Protein AF-A0A2M7QTA5-F1 (afdb_monomer)

Nearest PDB structures (foldseek):
  6oyh-assembly3_B  TM=9.504E-01  e=2.226E-12  Aquifex aeolicus VF5
  8tlu-assembly1_E  TM=9.377E-01  e=1.420E-10  Escherichia coli K-12
  8tlu-assembly1_A  TM=9.389E-01  e=3.484E-10  Escherichia coli K-12
  8g02-assembly1_E  TM=9.217E-01  e=7.416E-10  Escherichia coli K-12
  5jnq-assembly1_A-2  TM=9.010E-01  e=4.848E-10  Enterocloster bolteae 90A9

Radius of gyration: 17.14 Å; Cα contacts (8 Å, |Δi|>4): 281; chains: 1; bounding box: 51×35×46 Å

Secondary structure (DSSP, 8-state):
-HHHHHHHHHHHHHHHHTT---EEEETTTEEEE-GGGHHHHHHHHHHHHHHHHHHHTTSTTHHHHHHHHHHHHHHHHHHHTT-HHHHHHHHHHHHHHHHHHHHHSSSPSS--HHHHHHHHHHHHHHHHHHTT-HHHHHHHTHHHHHHHHHHHHHHHHHHHT-S-SSSSSSHHHHHHHTT--HHHHHHHHHHHHHHHHHHHHHHH--

pLDDT: mean 95.16, std 3.73, range [71.88, 98.56]

Sequence (206 aa):
FIFQLILAFIISIMLYQNLGISFINIPFIGTFNLGMFYIPFATFTIVAFTNAVNITDGLDGLAGGVLMISLFGLWILSSTILDVPLSMFIALWIGALLSFLYFNVFPARIFMGDVGSMAFGATLAVIGLLLGKVFSLVIIGFIFILEVTSSLIQLLSKRFLKTKVLPAAPLHLSLQKMGWDEPKIVQRAWLVQILLTLFGVWLTSL

Foldseek 3Di:
DVVLLVVQLVLLCCCCPVVVQQWAADFPPGIDGNRVPSSVVSSCLLSLLLVLLVLQQPFQQQSLLLLLLLLVLLLVLCVVVVVVVLNVVSVVVNVVSVVLSVQRHPVHPDGCPSVNRNVSSNVLSSSCSVSSLVVLSCLLCVSSVQQVVQVVVQVVCCVPVVDGPAPDGDPLVSVVVVVDDRNRSRVVSSVSSNVSSVVSSVSSVD

Structure (mmCIF, N/CA/C/O backbone):
data_AF-A0A2M7QTA5-F1
#
_entry.id   AF-A0A2M7QTA5-F1
#
loop_
_atom_site.group_PDB
_atom_site.id
_atom_site.type_symbol
_atom_site.label_atom_id
_atom_site.label_alt_id
_atom_site.label_comp_id
_atom_site.label_asym_id
_atom_site.label_entity_id
_atom_site.label_seq_id
_atom_site.pdbx_PDB_ins_code
_atom_site.Cartn_x
_atom_site.Cartn_y
_atom_site.Cartn_z
_atom_site.occupancy
_atom_site.B_iso_or_equiv
_atom_site.auth_seq_id
_atom_site.auth_comp_id
_atom_site.auth_asym_id
_atom_site.auth_atom_id
_atom_site.pdbx_PDB_model_num
ATOM 1 N N . PHE A 1 1 ? -9.664 12.327 -6.353 1.00 87.19 1 PHE A N 1
ATOM 2 C CA . PHE A 1 1 ? -9.777 11.255 -7.365 1.00 87.19 1 PHE A CA 1
ATOM 3 C C . PHE A 1 1 ? -9.233 11.658 -8.740 1.00 87.19 1 PHE A C 1
ATOM 5 O O . PHE A 1 1 ? -8.256 11.060 -9.157 1.00 87.19 1 PHE A O 1
ATOM 12 N N . ILE A 1 2 ? -9.769 12.681 -9.428 1.00 94.00 2 ILE A N 1
ATOM 13 C CA . ILE A 1 2 ? -9.301 13.068 -10.786 1.00 94.00 2 ILE A CA 1
ATOM 14 C C . ILE A 1 2 ? -7.783 13.322 -10.836 1.00 94.00 2 ILE A C 1
ATOM 16 O O . ILE A 1 2 ? -7.103 12.774 -11.695 1.00 94.00 2 ILE A O 1
ATOM 20 N N . PHE A 1 3 ? -7.233 14.062 -9.868 1.00 93.50 3 PHE A N 1
ATOM 21 C CA . PHE A 1 3 ? -5.784 14.285 -9.772 1.00 93.50 3 PHE A CA 1
ATOM 22 C C . PHE A 1 3 ? -4.968 12.995 -9.604 1.00 93.50 3 PHE A C 1
ATOM 24 O O . PHE A 1 3 ? -3.938 12.852 -10.252 1.00 93.50 3 PHE A O 1
ATOM 31 N N . GLN A 1 4 ? -5.435 12.038 -8.792 1.00 94.50 4 GLN A N 1
ATOM 32 C CA . GLN A 1 4 ? -4.768 10.735 -8.643 1.00 94.50 4 GLN A CA 1
ATOM 33 C C . GLN A 1 4 ? -4.739 9.990 -9.979 1.00 94.50 4 GLN A C 1
ATOM 35 O O . GLN A 1 4 ? -3.708 9.440 -10.343 1.00 94.50 4 GLN A O 1
ATOM 40 N N . LEU A 1 5 ? -5.851 10.008 -10.721 1.00 96.94 5 LEU A N 1
ATOM 41 C CA . LEU A 1 5 ? -5.956 9.348 -12.020 1.00 96.94 5 LEU A CA 1
ATOM 42 C C . LEU A 1 5 ? -5.023 9.988 -13.052 1.00 96.94 5 LEU A C 1
ATOM 44 O O . LEU A 1 5 ? -4.326 9.267 -13.756 1.00 96.94 5 LEU A O 1
ATOM 48 N N . ILE A 1 6 ? -4.958 11.322 -13.103 1.00 97.50 6 ILE A N 1
ATOM 49 C CA . ILE A 1 6 ? -4.045 12.049 -13.997 1.00 97.50 6 ILE A CA 1
ATOM 50 C C . ILE A 1 6 ? -2.586 11.717 -13.665 1.00 97.50 6 ILE A C 1
ATOM 52 O O . ILE A 1 6 ? -1.829 11.345 -14.558 1.00 97.50 6 ILE A O 1
ATOM 56 N N . LEU A 1 7 ? -2.190 11.805 -12.392 1.00 97.19 7 LEU A N 1
ATOM 57 C CA . LEU A 1 7 ? -0.817 11.511 -11.974 1.00 97.19 7 LEU A CA 1
ATOM 58 C C . LEU A 1 7 ? -0.446 10.046 -12.231 1.00 97.19 7 LEU A C 1
ATOM 60 O O . LEU A 1 7 ? 0.609 9.777 -12.799 1.00 97.19 7 LEU A O 1
ATOM 64 N N . ALA A 1 8 ? -1.323 9.103 -11.883 1.00 97.94 8 ALA A N 1
ATOM 65 C CA . ALA A 1 8 ? -1.113 7.682 -12.145 1.00 97.94 8 ALA A CA 1
ATOM 66 C C . ALA A 1 8 ? -0.997 7.385 -13.646 1.00 97.94 8 ALA A C 1
ATOM 68 O O . ALA A 1 8 ? -0.169 6.567 -14.044 1.00 97.94 8 ALA A O 1
ATOM 69 N N . PHE A 1 9 ? -1.780 8.068 -14.483 1.00 98.12 9 PHE A N 1
ATOM 70 C CA . PHE A 1 9 ? -1.714 7.927 -15.933 1.00 98.12 9 PHE A CA 1
ATOM 71 C C . PHE A 1 9 ? -0.396 8.462 -16.503 1.00 98.12 9 PHE A C 1
ATOM 73 O O . PHE A 1 9 ? 0.247 7.772 -17.290 1.00 98.12 9 PHE A O 1
ATOM 80 N N . ILE A 1 10 ? 0.060 9.636 -16.048 1.00 98.12 10 ILE A N 1
ATOM 81 C CA . ILE A 1 10 ? 1.368 10.198 -16.426 1.00 98.12 10 ILE A CA 1
ATOM 82 C C . ILE A 1 10 ? 2.495 9.236 -16.032 1.00 98.12 10 ILE A C 1
ATOM 84 O O . ILE A 1 10 ? 3.322 8.890 -16.873 1.00 98.12 10 ILE A O 1
ATOM 88 N N . ILE A 1 11 ? 2.496 8.748 -14.787 1.00 97.69 11 ILE A N 1
ATOM 89 C CA . ILE A 1 11 ? 3.494 7.779 -14.311 1.00 97.69 11 ILE A CA 1
ATOM 90 C C . ILE A 1 11 ? 3.454 6.509 -15.169 1.00 97.69 11 ILE A C 1
ATOM 92 O O . ILE A 1 11 ? 4.497 6.011 -15.579 1.00 97.69 11 ILE A O 1
ATOM 96 N N . SER A 1 12 ? 2.265 6.009 -15.507 1.00 97.62 12 SER A N 1
ATOM 97 C CA . SER A 1 12 ? 2.107 4.804 -16.331 1.00 97.62 12 SER A CA 1
ATOM 98 C C . SER A 1 12 ? 2.632 4.983 -17.756 1.00 97.62 12 SER A C 1
ATOM 100 O O . SER A 1 12 ? 3.240 4.063 -18.301 1.00 97.62 12 SER A O 1
ATOM 102 N N . ILE A 1 13 ? 2.454 6.169 -18.349 1.00 97.75 13 ILE A N 1
ATOM 103 C CA . ILE A 1 13 ? 3.068 6.521 -19.636 1.00 97.75 13 ILE A CA 1
ATOM 104 C C . ILE A 1 13 ? 4.592 6.525 -19.510 1.00 97.75 13 ILE A C 1
ATOM 106 O O . ILE A 1 13 ? 5.256 5.952 -20.368 1.00 97.75 13 ILE A O 1
ATOM 110 N N . MET A 1 14 ? 5.151 7.108 -18.445 1.00 97.31 14 MET A N 1
ATOM 111 C CA . MET A 1 14 ? 6.602 7.123 -18.223 1.00 97.31 14 MET A CA 1
ATOM 112 C C . MET A 1 14 ? 7.171 5.707 -18.051 1.00 97.31 14 MET A C 1
ATOM 114 O O . MET A 1 14 ? 8.205 5.395 -18.638 1.00 97.31 14 MET A O 1
ATOM 118 N N . LEU A 1 15 ? 6.486 4.829 -17.308 1.00 96.38 15 LEU A N 1
ATOM 119 C CA . LEU A 1 15 ? 6.880 3.420 -17.170 1.00 96.38 15 LEU A CA 1
ATOM 120 C C . LEU A 1 15 ? 6.886 2.695 -18.527 1.00 96.38 15 LEU A C 1
ATOM 122 O O . LEU A 1 15 ? 7.794 1.917 -18.809 1.00 96.38 15 LEU A O 1
ATOM 126 N N . TYR A 1 16 ? 5.899 2.969 -19.382 1.00 96.69 16 TYR A N 1
ATOM 127 C CA . TYR A 1 16 ? 5.793 2.340 -20.698 1.00 96.69 16 TYR A CA 1
ATOM 128 C C . TYR A 1 16 ? 6.798 2.904 -21.714 1.00 96.69 16 TYR A C 1
ATOM 130 O O . TYR A 1 16 ? 7.513 2.145 -22.361 1.00 96.69 16 TYR A O 1
ATOM 138 N N . GLN A 1 17 ? 6.868 4.229 -21.867 1.00 95.88 17 GLN A N 1
ATOM 139 C CA . GLN A 1 17 ? 7.659 4.883 -22.915 1.00 95.88 17 GLN A CA 1
ATOM 140 C C . GLN A 1 17 ? 9.140 5.002 -22.555 1.00 95.88 17 GLN A C 1
ATOM 142 O O . GLN A 1 17 ? 9.989 4.737 -23.401 1.00 95.88 17 GLN A O 1
ATOM 147 N N . 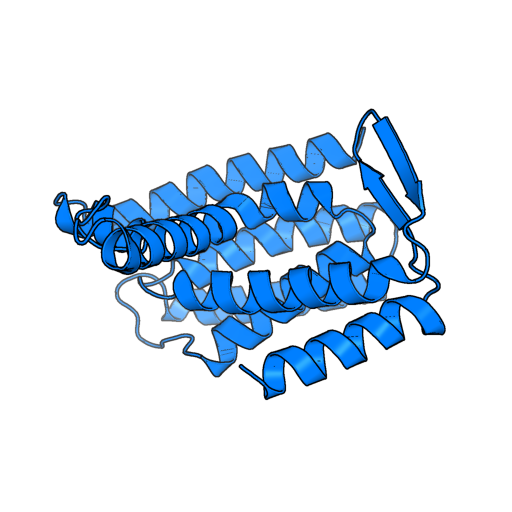ASN A 1 18 ? 9.462 5.391 -21.318 1.00 94.69 18 ASN A N 1
ATOM 148 C CA . ASN A 1 18 ? 10.844 5.679 -20.932 1.00 94.69 18 ASN A CA 1
ATOM 149 C C . ASN A 1 18 ? 11.577 4.418 -20.467 1.00 94.69 18 ASN A C 1
ATOM 151 O O . ASN A 1 18 ? 12.777 4.299 -20.693 1.00 94.69 18 ASN A O 1
ATOM 155 N N . LEU A 1 19 ? 10.867 3.495 -19.808 1.00 92.00 19 LEU A N 1
ATOM 156 C CA . LEU A 1 19 ? 11.447 2.259 -19.269 1.00 92.00 19 LEU A CA 1
ATOM 157 C C . LEU A 1 19 ? 11.094 1.011 -20.093 1.00 92.00 19 LEU A C 1
ATOM 159 O O . LEU A 1 19 ? 11.596 -0.071 -19.801 1.00 92.00 19 LEU A O 1
ATOM 163 N N . GLY A 1 20 ? 10.240 1.135 -21.115 1.00 92.50 20 GLY A N 1
ATOM 164 C CA . GLY A 1 20 ? 9.871 0.024 -21.999 1.00 92.50 20 GLY A CA 1
ATOM 165 C C . GLY A 1 20 ? 9.034 -1.072 -21.330 1.00 92.50 20 GLY A C 1
ATOM 166 O O . GLY A 1 20 ? 8.876 -2.157 -21.899 1.00 92.50 20 GLY A O 1
ATOM 167 N N . ILE A 1 21 ? 8.500 -0.827 -20.128 1.00 93.38 21 ILE A N 1
ATOM 168 C CA . ILE A 1 21 ? 7.763 -1.846 -19.380 1.00 93.38 21 ILE A CA 1
ATOM 169 C C . ILE A 1 21 ? 6.394 -2.030 -20.027 1.00 93.38 21 ILE A C 1
ATOM 171 O O . ILE A 1 21 ? 5.549 -1.138 -20.027 1.00 93.38 21 ILE A O 1
ATOM 175 N N . SER A 1 22 ? 6.191 -3.209 -20.604 1.00 94.69 22 SER A N 1
ATOM 176 C CA . SER A 1 22 ? 5.002 -3.546 -21.394 1.00 94.69 22 SER A CA 1
ATOM 177 C C . SER A 1 22 ? 4.463 -4.942 -21.092 1.00 94.69 22 SER A C 1
ATOM 179 O O . SER A 1 22 ? 3.526 -5.398 -21.739 1.00 94.69 22 SER A O 1
ATOM 181 N N . PHE A 1 23 ? 5.023 -5.630 -20.099 1.00 92.44 23 PHE A N 1
ATOM 182 C CA . PHE A 1 23 ? 4.681 -7.006 -19.762 1.00 92.44 23 PHE A CA 1
ATOM 183 C C . PHE A 1 23 ? 4.394 -7.169 -18.271 1.00 92.44 23 PHE A C 1
ATOM 185 O O . PHE A 1 23 ? 4.785 -6.348 -17.444 1.00 92.44 23 PHE A O 1
ATOM 192 N N . ILE A 1 24 ? 3.726 -8.267 -17.933 1.00 92.75 24 ILE A N 1
ATOM 193 C CA . ILE A 1 24 ? 3.560 -8.750 -16.563 1.00 92.75 24 ILE A CA 1
ATOM 194 C C . ILE A 1 24 ? 4.156 -10.150 -16.455 1.00 92.75 24 ILE A C 1
ATOM 196 O O . ILE A 1 24 ? 4.036 -10.956 -17.377 1.00 92.75 24 ILE A O 1
ATOM 200 N N . ASN A 1 25 ? 4.805 -10.443 -15.335 1.00 89.31 25 ASN A N 1
ATOM 201 C CA . ASN A 1 25 ? 5.314 -11.777 -15.044 1.00 89.31 25 ASN A CA 1
ATOM 202 C C . ASN A 1 25 ? 4.398 -12.463 -14.025 1.00 89.31 25 ASN A C 1
ATOM 204 O O . ASN A 1 25 ? 4.154 -11.914 -12.946 1.00 89.31 25 ASN A O 1
ATOM 208 N N . ILE A 1 26 ? 3.897 -13.647 -14.377 1.00 88.94 26 ILE A N 1
ATOM 209 C CA . ILE A 1 26 ? 3.122 -14.499 -13.480 1.00 88.94 26 ILE A CA 1
ATOM 210 C C . ILE A 1 26 ? 3.987 -15.715 -13.118 1.00 88.94 26 ILE A C 1
ATOM 212 O O . ILE A 1 26 ? 4.335 -16.489 -14.019 1.00 88.94 26 ILE A O 1
ATOM 216 N N . PRO A 1 27 ? 4.317 -15.915 -11.825 1.00 86.69 27 PRO A N 1
ATOM 217 C CA . PRO A 1 27 ? 5.088 -17.074 -11.379 1.00 86.69 27 PRO A CA 1
ATOM 218 C C . PRO A 1 27 ? 4.497 -18.387 -11.906 1.00 86.69 27 PRO A C 1
ATOM 220 O O . PRO A 1 27 ? 3.278 -18.553 -11.930 1.00 86.69 27 PRO A O 1
ATOM 223 N N . PHE A 1 28 ? 5.363 -19.305 -12.342 1.00 87.19 28 PHE A N 1
ATOM 224 C CA . PHE A 1 28 ? 5.036 -20.620 -12.929 1.00 87.19 28 PHE A CA 1
ATOM 225 C C . PHE A 1 28 ? 4.306 -20.632 -14.281 1.00 87.19 28 PHE A C 1
ATOM 227 O O . PHE A 1 28 ? 4.268 -21.681 -14.920 1.00 87.19 28 PHE A O 1
ATOM 234 N N . ILE A 1 29 ? 3.744 -19.510 -14.736 1.00 89.00 29 ILE A N 1
ATOM 235 C CA . ILE A 1 29 ? 3.029 -19.429 -16.020 1.00 89.00 29 ILE A CA 1
ATOM 236 C C . ILE A 1 29 ? 3.909 -18.774 -17.088 1.00 89.00 29 ILE A C 1
ATOM 238 O O . ILE A 1 29 ? 3.971 -19.256 -18.216 1.00 89.00 29 ILE A O 1
ATOM 242 N N . GLY A 1 30 ? 4.606 -17.693 -16.728 1.00 87.25 30 GLY A N 1
ATOM 243 C CA . GLY A 1 30 ? 5.507 -16.967 -17.617 1.00 87.25 30 GLY A CA 1
ATOM 244 C C . GLY A 1 30 ? 5.146 -15.494 -17.788 1.00 87.25 30 GLY A C 1
ATOM 245 O O . GLY A 1 30 ? 4.383 -14.905 -17.016 1.00 87.25 30 GLY A O 1
ATOM 246 N N . THR A 1 31 ? 5.743 -14.880 -18.807 1.00 91.50 31 THR A N 1
ATOM 247 C CA . THR A 1 31 ? 5.602 -13.456 -19.108 1.00 91.50 31 THR A CA 1
ATOM 248 C C . THR A 1 31 ? 4.514 -13.213 -20.150 1.00 91.50 31 THR A C 1
ATOM 250 O O . THR A 1 31 ? 4.490 -13.820 -21.218 1.00 91.50 31 THR A O 1
ATOM 253 N N . PHE A 1 32 ? 3.617 -12.277 -19.852 1.00 93.25 32 PHE A N 1
ATOM 254 C CA . PHE A 1 32 ? 2.552 -11.847 -20.752 1.00 93.25 32 PHE A CA 1
ATOM 255 C C . PHE A 1 32 ? 2.814 -10.420 -21.199 1.00 93.25 32 PHE A C 1
ATOM 257 O O . PHE A 1 32 ? 2.863 -9.506 -20.375 1.00 93.25 32 PHE A O 1
ATOM 264 N N . ASN A 1 33 ? 2.964 -10.219 -22.504 1.00 94.38 33 ASN A N 1
ATOM 265 C CA . ASN A 1 33 ? 3.100 -8.888 -23.075 1.00 94.38 33 ASN A CA 1
ATOM 266 C C . ASN A 1 33 ? 1.713 -8.239 -23.204 1.00 94.38 33 ASN A C 1
ATOM 268 O O . ASN A 1 33 ? 0.854 -8.733 -23.931 1.00 94.38 33 ASN A O 1
ATOM 272 N N . LEU A 1 34 ? 1.501 -7.142 -22.482 1.00 94.31 34 LEU A N 1
ATOM 273 C CA . LEU A 1 34 ? 0.285 -6.333 -22.533 1.00 94.31 34 LEU A CA 1
ATOM 274 C C . LEU A 1 34 ? 0.371 -5.227 -23.596 1.00 94.31 34 LEU A C 1
ATOM 276 O O . LEU A 1 34 ? -0.654 -4.653 -23.970 1.00 94.31 34 LEU A O 1
ATOM 280 N N . GLY A 1 35 ? 1.572 -4.889 -24.070 1.00 94.94 35 GLY A N 1
ATOM 281 C CA . GLY A 1 35 ? 1.797 -3.761 -24.966 1.00 94.94 35 GLY A CA 1
ATOM 282 C C . GLY A 1 35 ? 1.201 -2.479 -24.384 1.00 94.94 35 GLY A C 1
ATOM 283 O O . GLY A 1 35 ? 1.385 -2.162 -23.209 1.00 94.94 35 GLY A O 1
ATOM 284 N N . MET A 1 36 ? 0.414 -1.764 -25.188 1.00 95.50 36 MET A N 1
ATOM 285 C CA . MET A 1 36 ? -0.232 -0.515 -24.772 1.00 95.50 36 MET A CA 1
ATOM 286 C C . MET A 1 36 ? -1.241 -0.695 -23.622 1.00 95.50 36 MET A C 1
ATOM 288 O O . MET A 1 36 ? -1.476 0.253 -22.871 1.00 95.50 36 MET A O 1
ATOM 292 N N . PHE A 1 37 ? -1.797 -1.900 -23.420 1.00 96.69 37 PHE A N 1
ATOM 293 C CA . PHE A 1 37 ? -2.690 -2.184 -22.287 1.00 96.69 37 PHE A CA 1
ATOM 294 C C . PHE A 1 37 ? -1.968 -2.170 -20.933 1.00 96.69 37 PHE A C 1
ATOM 296 O O . PHE A 1 37 ? -2.628 -2.113 -19.894 1.00 96.69 37 PHE A O 1
ATOM 303 N N . TYR A 1 38 ? -0.632 -2.137 -20.919 1.00 96.88 38 TYR A N 1
ATOM 304 C CA . TYR A 1 38 ? 0.130 -1.912 -19.695 1.00 96.88 38 TYR A CA 1
ATOM 305 C C . TYR A 1 38 ? -0.189 -0.549 -19.059 1.00 96.88 38 TYR A C 1
ATOM 307 O O . TYR A 1 38 ? -0.267 -0.450 -17.839 1.00 96.88 38 TYR A O 1
ATOM 315 N N . ILE A 1 39 ? -0.449 0.492 -19.860 1.00 97.75 39 ILE A N 1
ATOM 316 C CA . ILE A 1 39 ? -0.735 1.847 -19.358 1.00 97.75 39 ILE A CA 1
ATOM 317 C C . ILE A 1 39 ? -2.003 1.884 -18.482 1.00 97.75 39 ILE A C 1
ATOM 319 O O . ILE A 1 39 ? -1.905 2.308 -17.325 1.00 97.75 39 ILE A O 1
ATOM 323 N N . PRO A 1 40 ? -3.194 1.446 -18.952 1.00 97.81 40 PRO A N 1
ATOM 324 C CA . PRO A 1 40 ? -4.383 1.420 -18.102 1.00 97.81 40 PRO A CA 1
ATOM 325 C C . PRO A 1 40 ? -4.239 0.448 -16.923 1.00 97.81 40 PRO A C 1
ATOM 327 O O . PRO A 1 40 ? -4.742 0.741 -15.840 1.00 97.81 40 PRO A O 1
ATOM 330 N N . PHE A 1 41 ? -3.514 -0.663 -17.090 1.00 97.50 41 PHE A N 1
ATOM 331 C CA . PHE A 1 41 ? -3.229 -1.607 -16.008 1.00 97.50 41 PHE A CA 1
ATOM 332 C C . PHE A 1 41 ? -2.391 -0.986 -14.878 1.00 97.50 41 PHE A C 1
ATOM 334 O O . PHE A 1 41 ? -2.768 -1.060 -13.706 1.00 97.50 41 PHE A O 1
ATOM 341 N N . ALA A 1 42 ? -1.279 -0.335 -15.220 1.00 97.62 42 ALA A N 1
ATOM 342 C CA . ALA A 1 42 ? -0.426 0.366 -14.269 1.00 97.62 42 ALA A CA 1
ATOM 343 C C . ALA A 1 42 ? -1.186 1.524 -13.606 1.00 97.62 42 ALA A C 1
ATOM 345 O O . ALA A 1 42 ? -1.139 1.668 -12.386 1.00 97.62 42 ALA A O 1
ATOM 346 N N . THR A 1 43 ? -1.983 2.272 -14.380 1.00 98.38 43 THR A N 1
ATOM 347 C CA . THR A 1 43 ? -2.802 3.381 -13.861 1.00 98.38 43 THR A CA 1
ATOM 348 C C . THR A 1 43 ? -3.787 2.872 -12.814 1.00 98.38 43 THR A C 1
ATOM 350 O O . THR A 1 43 ? -3.878 3.428 -11.720 1.00 98.38 43 THR A O 1
ATOM 353 N N . PHE A 1 44 ? -4.495 1.783 -13.127 1.00 97.56 44 PHE A N 1
ATOM 354 C CA . PHE A 1 44 ? -5.406 1.129 -12.196 1.00 97.56 44 PHE A CA 1
ATOM 355 C C . PHE A 1 44 ? -4.673 0.648 -10.942 1.00 97.56 44 PHE A C 1
ATOM 357 O O . PHE A 1 44 ? -5.131 0.926 -9.840 1.00 97.56 44 PHE A O 1
ATOM 364 N N . THR A 1 45 ? -3.527 -0.017 -11.100 1.00 97.69 45 THR A N 1
ATOM 365 C CA . THR A 1 45 ? -2.735 -0.550 -9.982 1.00 97.69 45 THR A CA 1
ATOM 366 C C . THR A 1 45 ? -2.302 0.564 -9.030 1.00 97.69 45 THR A C 1
ATOM 368 O O . THR A 1 45 ? -2.519 0.454 -7.825 1.00 97.69 45 THR A O 1
ATOM 371 N N . ILE A 1 46 ? -1.766 1.669 -9.558 1.00 98.31 46 ILE A N 1
ATOM 372 C CA . ILE A 1 46 ? -1.342 2.825 -8.758 1.00 98.31 46 ILE A CA 1
ATOM 373 C C . ILE A 1 46 ? -2.538 3.414 -8.003 1.00 98.31 46 ILE A C 1
ATOM 375 O O . ILE A 1 46 ? -2.493 3.521 -6.781 1.00 98.31 46 ILE A O 1
ATOM 379 N N . VAL A 1 47 ? -3.638 3.728 -8.698 1.00 98.06 47 VAL A N 1
ATOM 380 C CA . VAL A 1 47 ? -4.836 4.309 -8.064 1.00 98.06 47 VAL A CA 1
ATOM 381 C C . VAL A 1 47 ? -5.441 3.361 -7.026 1.00 98.06 47 VAL A C 1
ATOM 383 O O . VAL A 1 47 ? -5.860 3.812 -5.957 1.00 98.06 47 VAL A O 1
ATOM 386 N N . ALA A 1 48 ? -5.485 2.059 -7.311 1.00 97.25 48 ALA A N 1
ATOM 387 C CA . ALA A 1 48 ? -6.023 1.055 -6.403 1.00 97.25 48 ALA A CA 1
ATOM 388 C C . ALA A 1 48 ? -5.228 1.024 -5.096 1.00 97.25 48 ALA A C 1
ATOM 390 O O . ALA A 1 48 ? -5.821 1.160 -4.030 1.00 97.25 48 ALA A O 1
ATOM 391 N N . PHE A 1 49 ? -3.900 0.933 -5.165 1.00 97.94 49 PHE A N 1
ATOM 392 C CA . PHE A 1 49 ? -3.041 0.915 -3.980 1.00 97.94 49 PHE A CA 1
ATOM 393 C C . PHE A 1 49 ? -3.017 2.248 -3.226 1.00 97.94 49 PHE A C 1
ATOM 395 O O . PHE A 1 49 ? -3.065 2.239 -1.999 1.00 97.94 49 PHE A O 1
ATOM 402 N N . THR A 1 50 ? -3.030 3.391 -3.921 1.00 97.88 50 THR A N 1
ATOM 403 C CA . THR A 1 50 ? -3.188 4.716 -3.293 1.00 97.88 50 THR A CA 1
ATOM 404 C C . THR A 1 50 ? -4.424 4.766 -2.396 1.00 97.88 50 THR A C 1
ATOM 406 O O . THR A 1 50 ? -4.341 5.194 -1.247 1.00 97.88 50 THR A O 1
ATOM 409 N N . ASN A 1 51 ? -5.572 4.307 -2.903 1.00 97.44 51 ASN A N 1
ATOM 410 C CA . ASN A 1 51 ? -6.813 4.301 -2.130 1.00 97.44 51 ASN A CA 1
ATOM 411 C C . ASN A 1 51 ? -6.836 3.174 -1.092 1.00 97.44 51 ASN A C 1
ATOM 413 O O . ASN A 1 51 ? -7.378 3.360 -0.010 1.00 97.44 51 ASN A O 1
ATOM 417 N N . ALA A 1 52 ? -6.232 2.022 -1.380 1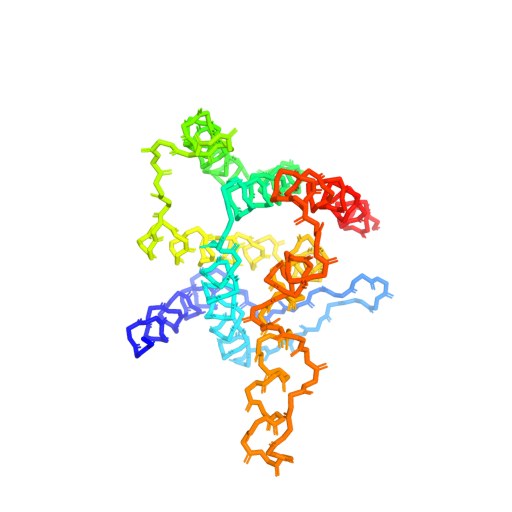.00 97.81 52 ALA A N 1
ATOM 418 C CA . ALA A 1 52 ? -6.193 0.901 -0.452 1.00 97.81 52 ALA A CA 1
ATOM 419 C C . ALA A 1 52 ? -5.391 1.219 0.815 1.00 97.81 52 ALA A C 1
ATOM 421 O O . ALA A 1 52 ? -5.849 0.927 1.920 1.00 97.81 52 ALA A O 1
ATOM 422 N N . VAL A 1 53 ? -4.238 1.877 0.672 1.00 98.06 53 VAL A N 1
ATOM 423 C CA . VAL A 1 53 ? -3.436 2.336 1.812 1.00 98.06 53 VAL A CA 1
ATOM 424 C C . VAL A 1 53 ? -4.171 3.421 2.597 1.00 98.06 53 VAL A C 1
ATOM 426 O O . VAL A 1 53 ? -4.235 3.330 3.817 1.00 98.06 53 VAL A O 1
ATOM 429 N N . ASN A 1 54 ? -4.801 4.383 1.915 1.00 97.62 54 ASN A N 1
ATOM 430 C CA . ASN A 1 54 ? -5.617 5.420 2.558 1.00 97.62 54 ASN A CA 1
ATOM 431 C C . ASN A 1 54 ? -6.798 4.838 3.351 1.00 97.62 54 ASN A C 1
ATOM 433 O O . ASN A 1 54 ? -7.026 5.229 4.486 1.00 97.62 54 ASN A O 1
ATOM 437 N N . ILE A 1 55 ? -7.493 3.836 2.807 1.00 97.12 55 ILE A N 1
ATOM 438 C CA . ILE A 1 55 ? -8.585 3.136 3.501 1.00 97.12 55 ILE A CA 1
ATOM 439 C C . ILE A 1 55 ? -8.078 2.340 4.713 1.00 97.12 55 ILE A C 1
ATOM 441 O O . ILE A 1 55 ? -8.808 2.176 5.686 1.00 97.12 55 ILE A O 1
ATOM 445 N N . THR A 1 56 ? -6.850 1.829 4.654 1.00 97.88 56 THR A N 1
ATOM 446 C CA . THR A 1 56 ? -6.237 1.038 5.735 1.00 97.88 56 THR A CA 1
ATOM 447 C C . THR A 1 56 ? -5.720 1.918 6.881 1.00 97.88 56 THR A C 1
ATOM 449 O O . THR A 1 56 ? -5.510 1.421 7.986 1.00 97.88 56 THR A O 1
ATOM 452 N N . ASP A 1 57 ? -5.536 3.221 6.653 1.00 95.88 57 ASP A N 1
ATOM 453 C CA . ASP A 1 57 ? -5.084 4.204 7.650 1.00 95.88 57 ASP A CA 1
ATOM 454 C C . ASP A 1 57 ? -6.225 4.622 8.597 1.00 95.88 57 ASP A C 1
ATOM 456 O O . ASP A 1 57 ? -6.623 5.781 8.664 1.00 95.88 57 ASP A O 1
ATOM 460 N N . GLY A 1 58 ? -6.808 3.637 9.287 1.00 93.88 58 GLY A N 1
ATOM 461 C CA . GLY A 1 58 ? -7.937 3.819 10.207 1.00 93.88 58 GLY A CA 1
ATOM 462 C C . GLY A 1 58 ? -7.663 3.422 11.659 1.00 93.88 58 GLY A C 1
ATOM 463 O O . GLY A 1 58 ? -8.517 3.670 12.505 1.00 93.88 58 GLY A O 1
ATOM 464 N N . LEU A 1 59 ? -6.506 2.809 11.944 1.00 96.69 59 LEU A N 1
ATOM 465 C CA . LEU A 1 59 ? -6.047 2.431 13.288 1.00 96.69 59 LEU A CA 1
ATOM 466 C C . LEU A 1 59 ? -4.561 2.779 13.466 1.00 96.69 59 LEU A C 1
ATOM 468 O O . LEU A 1 59 ? -3.772 2.684 12.519 1.00 96.69 59 LEU A O 1
ATOM 472 N N . ASP A 1 60 ? -4.176 3.095 14.697 1.00 97.62 60 ASP A N 1
ATOM 473 C CA . ASP A 1 60 ? -2.836 3.513 15.103 1.00 97.62 60 ASP A CA 1
ATOM 474 C C . ASP A 1 60 ? -1.781 2.439 14.786 1.00 97.62 60 ASP A C 1
ATOM 476 O O . ASP A 1 60 ? -1.746 1.353 15.372 1.00 97.62 60 ASP A O 1
ATOM 480 N N . GLY A 1 61 ? -0.883 2.735 13.844 1.00 96.88 61 GLY A N 1
ATOM 481 C CA . GLY A 1 61 ? 0.172 1.825 13.397 1.00 96.88 61 GLY A CA 1
ATOM 482 C C . GLY A 1 61 ? -0.259 0.781 12.360 1.00 96.88 61 GLY A C 1
ATOM 483 O O . GLY A 1 61 ? 0.597 0.028 11.887 1.00 96.88 61 GLY A O 1
ATOM 484 N N . LEU A 1 62 ? -1.535 0.720 11.952 1.00 98.06 62 LEU A N 1
ATOM 485 C CA . LEU A 1 62 ? -2.001 -0.276 10.978 1.00 98.06 62 LEU A CA 1
ATOM 486 C C . LEU A 1 62 ? -1.370 -0.059 9.602 1.00 98.06 62 LEU A C 1
ATOM 488 O O . LEU A 1 62 ? -0.544 -0.865 9.173 1.00 98.06 62 LEU A O 1
ATOM 492 N N . ALA A 1 63 ? -1.720 1.038 8.924 1.00 97.81 63 ALA A N 1
ATOM 493 C CA . ALA A 1 63 ? -1.221 1.317 7.580 1.00 97.81 63 ALA A CA 1
ATOM 494 C C . ALA A 1 63 ? 0.302 1.469 7.562 1.00 97.81 63 ALA A C 1
ATOM 496 O O . ALA A 1 63 ? 0.967 0.845 6.738 1.00 97.81 63 ALA A O 1
ATOM 497 N N . GLY A 1 64 ? 0.864 2.230 8.508 1.00 97.56 64 GLY A N 1
ATOM 498 C CA . GLY A 1 64 ? 2.308 2.447 8.605 1.00 97.56 64 GLY A CA 1
ATOM 499 C C . GLY A 1 64 ? 3.100 1.146 8.768 1.00 97.56 64 GLY A C 1
ATOM 500 O O . GLY A 1 64 ? 4.101 0.945 8.080 1.00 97.56 64 GLY A O 1
ATOM 501 N N . GLY A 1 65 ? 2.646 0.234 9.632 1.00 97.94 65 GLY A N 1
ATOM 502 C CA . GLY A 1 65 ? 3.352 -1.022 9.878 1.00 97.94 65 GLY A CA 1
ATOM 503 C C . GLY A 1 65 ? 3.213 -2.002 8.721 1.00 97.94 65 GLY A C 1
ATOM 504 O O . GLY A 1 65 ? 4.207 -2.588 8.291 1.00 97.94 65 GLY A O 1
ATOM 505 N N . VAL A 1 66 ? 2.011 -2.117 8.146 1.00 98.38 66 VAL A N 1
ATOM 506 C CA . VAL A 1 66 ? 1.781 -2.947 6.956 1.00 98.38 66 VAL A CA 1
ATOM 507 C C . VAL A 1 66 ? 2.617 -2.437 5.771 1.00 98.38 66 VAL A C 1
ATOM 509 O O . VAL A 1 66 ? 3.243 -3.238 5.073 1.00 98.38 66 VAL A O 1
ATOM 512 N N . LEU A 1 67 ? 2.711 -1.113 5.585 1.00 98.06 67 LEU A N 1
ATOM 513 C CA . LEU A 1 67 ? 3.561 -0.473 4.573 1.00 98.06 67 LEU A CA 1
ATOM 514 C C . LEU A 1 67 ? 5.039 -0.781 4.799 1.00 98.06 67 LEU A C 1
ATOM 516 O O . LEU A 1 67 ? 5.724 -1.194 3.868 1.00 98.06 67 LEU A O 1
ATOM 520 N N . MET A 1 68 ? 5.529 -0.598 6.027 1.00 98.19 68 MET A N 1
ATOM 521 C CA . MET A 1 68 ? 6.925 -0.851 6.377 1.00 98.19 68 MET A CA 1
ATOM 522 C C . MET A 1 68 ? 7.314 -2.297 6.050 1.00 98.19 68 MET A C 1
ATOM 524 O O . MET A 1 68 ? 8.300 -2.527 5.353 1.00 98.19 68 MET A O 1
ATOM 528 N N . ILE A 1 69 ? 6.516 -3.273 6.496 1.00 98.44 69 ILE A N 1
ATOM 529 C CA . ILE A 1 69 ? 6.771 -4.697 6.238 1.00 98.44 69 ILE A CA 1
ATOM 530 C C . ILE A 1 69 ? 6.697 -4.998 4.732 1.00 98.44 69 ILE A C 1
ATOM 532 O O . ILE A 1 69 ? 7.501 -5.773 4.216 1.00 98.44 69 ILE A O 1
ATOM 536 N N . SER A 1 70 ? 5.771 -4.367 4.006 1.00 98.06 70 SER A N 1
ATOM 537 C CA . SER A 1 70 ? 5.667 -4.507 2.548 1.00 98.06 70 SER A CA 1
ATOM 538 C C . SER A 1 70 ? 6.919 -3.999 1.831 1.00 98.06 70 SER A C 1
ATOM 540 O O . SER A 1 70 ? 7.480 -4.690 0.978 1.00 98.06 70 SER A O 1
ATOM 542 N N . LEU A 1 71 ? 7.399 -2.812 2.211 1.00 97.50 71 LEU A N 1
ATOM 543 C CA . LEU A 1 71 ? 8.591 -2.198 1.633 1.00 97.50 71 LEU A CA 1
ATOM 544 C C . LEU A 1 71 ? 9.858 -2.989 1.948 1.00 97.50 71 LEU A C 1
ATOM 546 O O . LEU A 1 71 ? 10.702 -3.104 1.068 1.00 97.50 71 LEU A O 1
ATOM 550 N N . PHE A 1 72 ? 9.979 -3.602 3.130 1.00 97.62 72 PHE A N 1
ATOM 551 C CA . PHE A 1 72 ? 11.087 -4.524 3.413 1.00 97.62 72 PHE A CA 1
ATOM 552 C C . PHE A 1 72 ? 11.128 -5.697 2.424 1.00 97.62 72 PHE A C 1
ATOM 554 O O . PHE A 1 72 ? 12.200 -6.052 1.939 1.00 97.62 72 PHE A O 1
ATOM 561 N N . GLY A 1 73 ? 9.973 -6.264 2.064 1.00 96.31 73 GLY A N 1
ATOM 562 C CA . GLY A 1 73 ? 9.902 -7.305 1.036 1.00 96.31 73 GLY A CA 1
ATOM 563 C C . GLY A 1 73 ? 10.364 -6.820 -0.333 1.00 96.31 73 GLY A C 1
ATOM 564 O O . GLY A 1 73 ? 11.188 -7.464 -0.981 1.00 96.31 73 GLY A O 1
ATOM 565 N N . LEU A 1 74 ? 9.872 -5.655 -0.760 1.00 95.69 74 LEU A N 1
ATOM 566 C CA . LEU A 1 74 ? 10.268 -5.063 -2.040 1.00 95.69 74 LEU A CA 1
ATOM 567 C C . LEU A 1 74 ? 11.742 -4.632 -2.052 1.00 95.69 74 LEU A C 1
ATOM 569 O O . LEU A 1 74 ? 12.389 -4.732 -3.088 1.00 95.69 74 LEU A O 1
ATOM 573 N N . TRP A 1 75 ? 12.297 -4.214 -0.913 1.00 96.56 75 TRP A N 1
ATOM 574 C CA . TRP A 1 75 ? 13.715 -3.890 -0.762 1.00 96.56 75 TRP A CA 1
ATOM 575 C C . TRP A 1 75 ? 14.610 -5.116 -0.969 1.00 96.56 75 TRP A C 1
ATOM 577 O O . TRP A 1 75 ? 15.612 -5.039 -1.685 1.00 96.56 75 TRP A O 1
ATOM 587 N N . ILE A 1 76 ? 14.213 -6.265 -0.408 1.00 94.88 76 ILE A N 1
ATOM 588 C CA . ILE A 1 76 ? 14.897 -7.542 -0.641 1.00 94.88 76 ILE A CA 1
ATOM 589 C C . ILE A 1 76 ? 14.854 -7.876 -2.136 1.00 94.88 76 ILE A C 1
ATOM 591 O O . ILE A 1 76 ? 15.901 -8.120 -2.732 1.00 94.88 76 ILE A O 1
ATOM 595 N N . LEU A 1 77 ? 13.678 -7.803 -2.769 1.00 92.88 77 LEU A N 1
ATOM 596 C CA . LEU A 1 77 ? 13.535 -8.085 -4.202 1.00 92.88 77 LEU A CA 1
ATOM 597 C C . LEU A 1 77 ? 14.368 -7.135 -5.075 1.00 92.88 77 LEU A C 1
ATOM 599 O O . LEU A 1 77 ? 15.089 -7.595 -5.957 1.00 92.88 77 LEU A O 1
ATOM 603 N N . SER A 1 78 ? 14.347 -5.831 -4.795 1.00 93.50 78 SER A N 1
ATOM 604 C CA . SER A 1 78 ? 15.179 -4.840 -5.490 1.00 93.50 78 SER A CA 1
ATOM 605 C C . SER A 1 78 ? 16.669 -5.159 -5.381 1.00 93.50 78 SER A C 1
ATOM 607 O O . SER A 1 78 ? 17.418 -4.977 -6.338 1.00 93.50 78 SER A O 1
ATOM 609 N N . SER A 1 79 ? 17.102 -5.671 -4.229 1.00 88.50 79 SER A N 1
ATOM 610 C CA . SER A 1 79 ? 18.500 -6.038 -4.000 1.00 88.50 79 SER A CA 1
ATOM 611 C C . SER A 1 79 ? 18.895 -7.312 -4.756 1.00 88.50 79 SER A C 1
ATOM 613 O O . SER A 1 79 ? 20.034 -7.417 -5.202 1.00 88.50 79 SER A O 1
ATOM 615 N N . THR A 1 80 ? 17.962 -8.247 -4.985 1.00 86.06 80 THR A N 1
ATOM 616 C CA . THR A 1 80 ? 18.235 -9.458 -5.791 1.00 86.06 80 THR A CA 1
ATOM 617 C C . THR A 1 80 ? 18.463 -9.169 -7.274 1.00 86.06 80 THR A C 1
ATOM 619 O O . THR A 1 80 ? 19.210 -9.896 -7.921 1.00 86.06 80 THR A O 1
ATOM 622 N N . ILE A 1 81 ? 17.869 -8.097 -7.807 1.00 84.88 81 ILE A N 1
ATOM 623 C CA . ILE A 1 81 ? 18.052 -7.671 -9.205 1.00 84.88 81 ILE A CA 1
ATOM 624 C C . ILE A 1 81 ? 19.161 -6.620 -9.373 1.00 84.88 81 ILE A C 1
ATOM 626 O O . ILE A 1 81 ? 19.330 -6.085 -10.465 1.00 84.88 81 ILE A O 1
ATOM 630 N N . LEU A 1 82 ? 19.910 -6.323 -8.301 1.00 83.31 82 LEU A N 1
ATOM 631 C CA . LEU A 1 82 ? 21.001 -5.340 -8.265 1.00 83.31 82 LEU A CA 1
ATOM 632 C C . LEU A 1 82 ? 20.594 -3.918 -8.711 1.00 83.31 82 LEU A C 1
ATOM 634 O O . LEU A 1 82 ? 21.442 -3.137 -9.147 1.00 83.31 82 LEU A O 1
ATOM 638 N N . ASP A 1 83 ? 19.319 -3.547 -8.551 1.00 88.25 83 ASP A N 1
ATOM 639 C CA . ASP A 1 83 ? 18.846 -2.177 -8.784 1.00 88.25 83 ASP A CA 1
ATOM 640 C C . ASP A 1 83 ? 19.184 -1.309 -7.565 1.00 88.25 83 ASP A C 1
ATOM 642 O O . ASP A 1 83 ? 18.405 -1.157 -6.617 1.00 88.25 83 ASP A O 1
ATOM 646 N N . VAL A 1 84 ? 20.416 -0.802 -7.562 1.00 91.94 84 VAL A N 1
ATOM 647 C CA . VAL A 1 84 ? 20.982 -0.022 -6.459 1.00 91.94 84 VAL A CA 1
ATOM 648 C C . VAL A 1 84 ? 20.205 1.284 -6.211 1.00 91.94 84 VAL A C 1
ATOM 650 O O . VAL A 1 84 ? 19.866 1.530 -5.050 1.00 91.94 84 VAL A O 1
ATOM 653 N N . PRO A 1 85 ? 19.873 2.115 -7.224 1.00 94.56 85 PRO A N 1
ATOM 654 C CA . PRO A 1 85 ? 19.079 3.326 -7.007 1.00 94.56 85 PRO A CA 1
ATOM 655 C C . PRO A 1 85 ? 17.709 3.048 -6.384 1.00 94.56 85 PRO A C 1
ATOM 657 O O . PRO A 1 85 ? 17.331 3.718 -5.420 1.00 94.56 85 PRO A O 1
ATOM 660 N N . LEU A 1 86 ? 16.983 2.043 -6.888 1.00 94.25 86 LEU A N 1
ATOM 661 C CA . LEU A 1 86 ? 15.678 1.678 -6.341 1.00 94.25 86 LEU A CA 1
ATOM 662 C C . LEU A 1 86 ? 15.807 1.127 -4.918 1.00 94.25 86 LEU A C 1
ATOM 664 O O . LEU A 1 86 ? 15.049 1.524 -4.035 1.00 94.25 86 LEU A O 1
ATOM 668 N N . SER A 1 87 ? 16.807 0.281 -4.661 1.00 95.75 87 SER A N 1
ATOM 669 C CA . SER A 1 87 ? 17.064 -0.276 -3.330 1.00 95.75 87 SER A CA 1
ATOM 670 C C . SER A 1 87 ? 17.369 0.822 -2.302 1.00 95.75 87 SER A C 1
ATOM 672 O O . SER A 1 87 ? 16.779 0.831 -1.218 1.00 95.75 87 SER A O 1
ATOM 674 N N . MET A 1 88 ? 18.204 1.810 -2.654 1.00 96.81 88 MET A N 1
ATOM 675 C CA . MET A 1 88 ? 18.469 2.972 -1.793 1.00 96.81 88 MET A CA 1
ATOM 676 C C . MET A 1 88 ? 17.211 3.811 -1.553 1.00 96.81 88 MET A C 1
ATOM 678 O O . MET A 1 88 ? 16.949 4.218 -0.421 1.00 96.81 88 MET A O 1
ATOM 682 N N . PHE A 1 89 ? 16.414 4.051 -2.598 1.00 96.62 89 PHE A N 1
ATOM 683 C CA . PHE A 1 89 ? 15.152 4.774 -2.474 1.00 96.62 89 PHE A CA 1
ATOM 684 C C . PHE A 1 89 ? 14.207 4.072 -1.491 1.00 96.62 89 PHE A C 1
ATOM 686 O O . PHE A 1 89 ? 13.717 4.707 -0.560 1.00 96.62 89 PHE A O 1
ATOM 693 N N . ILE A 1 90 ? 14.014 2.755 -1.617 1.00 97.06 90 ILE A N 1
ATOM 694 C CA . ILE A 1 90 ? 13.160 1.991 -0.697 1.00 97.06 90 ILE A CA 1
ATOM 695 C C . ILE A 1 90 ? 13.700 2.058 0.741 1.00 97.06 90 ILE A C 1
ATOM 697 O O . ILE A 1 90 ? 12.923 2.274 1.671 1.00 97.06 90 ILE A O 1
ATOM 701 N N . ALA A 1 91 ? 15.017 1.937 0.939 1.00 97.06 91 ALA A N 1
ATOM 702 C CA . ALA A 1 91 ? 15.635 2.011 2.264 1.00 97.06 91 ALA A CA 1
ATOM 703 C C . ALA A 1 91 ? 15.394 3.367 2.960 1.00 97.06 91 ALA A C 1
ATOM 705 O O . ALA A 1 91 ? 15.087 3.400 4.154 1.00 97.06 91 ALA A O 1
ATOM 706 N N . LEU A 1 92 ? 15.455 4.482 2.219 1.00 97.31 92 LEU A N 1
ATOM 707 C CA . LEU A 1 92 ? 15.119 5.812 2.747 1.00 97.31 92 LEU A CA 1
ATOM 708 C C . LEU A 1 92 ? 13.650 5.899 3.184 1.00 97.31 92 LEU A C 1
ATOM 710 O O . LEU A 1 92 ? 13.353 6.429 4.256 1.00 97.31 92 LEU A O 1
ATOM 714 N N . TRP A 1 93 ? 12.733 5.337 2.391 1.00 96.12 93 TRP A N 1
ATOM 715 C CA . TRP A 1 93 ? 11.306 5.291 2.726 1.00 96.12 93 TRP A CA 1
ATOM 716 C C . TRP A 1 93 ? 11.025 4.427 3.962 1.00 96.12 93 TRP A C 1
ATOM 718 O O . TRP A 1 93 ? 10.227 4.821 4.813 1.00 96.12 93 TRP A O 1
ATOM 728 N N . ILE A 1 94 ? 11.717 3.293 4.109 1.00 97.94 94 ILE A N 1
ATOM 729 C CA . ILE A 1 94 ? 11.660 2.461 5.319 1.00 97.94 94 ILE A CA 1
ATOM 730 C C . ILE A 1 94 ? 12.134 3.259 6.544 1.00 97.94 94 ILE A C 1
ATOM 732 O O . ILE A 1 94 ? 11.458 3.250 7.571 1.00 97.94 94 ILE A O 1
ATOM 736 N N . GLY A 1 95 ? 13.251 3.988 6.443 1.00 97.56 95 GLY A N 1
ATOM 737 C CA . GLY A 1 95 ? 13.765 4.824 7.536 1.00 97.56 95 GLY A CA 1
ATOM 738 C C . GLY A 1 95 ? 12.798 5.939 7.959 1.00 97.56 95 GLY A C 1
ATOM 739 O O . GLY A 1 95 ? 12.594 6.174 9.157 1.00 97.56 95 GLY A O 1
ATOM 740 N N . ALA A 1 96 ? 12.142 6.581 6.988 1.00 95.81 96 ALA A N 1
ATOM 741 C CA . ALA A 1 96 ? 11.101 7.574 7.247 1.00 95.81 96 ALA A CA 1
ATOM 742 C C . ALA A 1 96 ? 9.879 6.952 7.949 1.00 95.81 96 ALA A C 1
ATOM 744 O O . ALA A 1 96 ? 9.384 7.507 8.932 1.00 95.81 96 ALA A O 1
ATOM 745 N N . LEU A 1 97 ? 9.426 5.773 7.502 1.00 96.31 97 LEU A N 1
ATOM 746 C CA . LEU A 1 97 ? 8.307 5.058 8.125 1.00 96.31 97 LEU A CA 1
ATOM 747 C C . LEU A 1 97 ? 8.622 4.554 9.530 1.00 96.31 97 LEU A C 1
ATOM 749 O O . LEU A 1 97 ? 7.750 4.625 10.387 1.00 96.31 97 LEU A O 1
ATOM 753 N N . LEU A 1 98 ? 9.842 4.081 9.790 1.00 97.25 98 LEU A N 1
ATOM 754 C CA . LEU A 1 98 ? 10.272 3.681 11.134 1.00 97.25 98 LEU A CA 1
ATOM 755 C C . LEU A 1 98 ? 10.200 4.859 12.110 1.00 97.25 98 LEU A C 1
ATOM 757 O O . LEU A 1 98 ? 9.649 4.729 13.204 1.00 97.25 98 LEU A O 1
ATOM 761 N N . SER A 1 99 ? 10.693 6.024 11.683 1.00 96.88 99 SER A N 1
ATOM 762 C CA . SER A 1 99 ? 10.603 7.261 12.465 1.00 96.88 99 SER A CA 1
ATOM 763 C C . SER A 1 99 ? 9.148 7.671 12.709 1.00 96.88 99 SER A C 1
ATOM 765 O O . SER A 1 99 ? 8.790 8.026 13.827 1.00 96.88 99 SER A O 1
ATOM 767 N N . PHE A 1 100 ? 8.290 7.577 11.690 1.00 97.06 100 PHE A N 1
ATOM 768 C CA . PHE A 1 100 ? 6.856 7.844 11.822 1.00 97.06 100 PHE A CA 1
ATOM 769 C C . PHE A 1 100 ? 6.165 6.865 12.786 1.00 97.06 100 PHE A C 1
ATOM 771 O O . PHE A 1 100 ? 5.449 7.291 13.692 1.00 97.06 100 PHE A O 1
ATOM 778 N N . LEU A 1 101 ? 6.413 5.560 12.642 1.00 97.25 101 LEU A N 1
ATOM 779 C CA . LEU A 1 101 ? 5.809 4.508 13.461 1.00 97.25 101 LEU A CA 1
ATOM 780 C C . LEU A 1 101 ? 6.151 4.651 14.939 1.00 97.25 101 LEU A C 1
ATOM 782 O O . LEU A 1 101 ? 5.285 4.418 15.776 1.00 97.25 101 LEU A O 1
ATOM 786 N N . TYR A 1 102 ? 7.356 5.116 15.273 1.00 97.50 102 TYR A N 1
ATOM 787 C CA . TYR A 1 102 ? 7.711 5.431 16.657 1.00 97.50 102 TYR A CA 1
ATOM 788 C C . TYR A 1 102 ? 6.723 6.414 17.321 1.00 97.50 102 TYR A C 1
ATOM 790 O O . TYR A 1 102 ? 6.480 6.352 18.529 1.00 97.50 102 TYR A O 1
ATOM 798 N N . PHE A 1 103 ? 6.121 7.322 16.549 1.00 97.75 103 PHE A N 1
ATOM 799 C CA . PHE A 1 103 ? 5.111 8.263 17.040 1.00 97.75 103 PHE A CA 1
ATOM 800 C C . PHE A 1 103 ? 3.668 7.837 16.754 1.00 97.75 103 PHE A C 1
ATOM 802 O O . PHE A 1 103 ? 2.768 8.390 17.381 1.00 97.75 103 PHE A O 1
ATOM 809 N N . ASN A 1 104 ? 3.440 6.897 15.839 1.00 97.94 104 ASN A N 1
ATOM 810 C CA . ASN A 1 104 ? 2.107 6.490 15.395 1.00 97.94 104 ASN A CA 1
ATOM 811 C C . ASN A 1 104 ? 1.615 5.163 16.000 1.00 97.94 104 ASN A C 1
ATOM 813 O O . ASN A 1 104 ? 0.414 4.930 16.014 1.00 97.94 104 ASN A O 1
ATOM 817 N N . VAL A 1 105 ? 2.498 4.298 16.510 1.00 96.56 105 VAL A N 1
ATOM 818 C CA . VAL A 1 105 ? 2.072 3.083 17.226 1.00 96.56 105 VAL A CA 1
ATOM 819 C C . VAL A 1 105 ? 1.235 3.464 18.447 1.00 96.56 105 VAL A C 1
ATOM 821 O O . VAL A 1 105 ? 1.580 4.396 19.172 1.00 96.56 105 VAL A O 1
ATOM 824 N N . PHE A 1 106 ? 0.151 2.715 18.662 1.00 95.88 106 PHE A N 1
ATOM 825 C CA . PHE A 1 106 ? -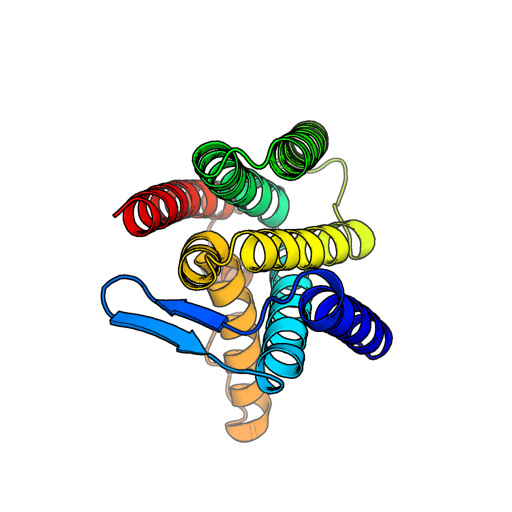0.843 2.991 19.692 1.00 95.88 106 PHE A CA 1
ATOM 826 C C . PHE A 1 106 ? -0.223 3.243 21.082 1.00 95.88 106 PHE A C 1
ATOM 828 O O . PHE A 1 106 ? 0.563 2.411 21.555 1.00 95.88 106 PHE A O 1
ATOM 835 N N . PRO A 1 107 ? -0.635 4.312 21.789 1.00 96.50 107 PRO A N 1
ATOM 836 C CA . PRO A 1 107 ? -1.543 5.378 21.344 1.00 96.50 107 PRO A CA 1
ATOM 837 C C . PRO A 1 107 ? -0.823 6.426 20.474 1.00 96.50 107 PRO A C 1
ATOM 839 O O . PRO A 1 107 ? 0.220 6.957 20.872 1.00 96.50 107 PRO A O 1
ATOM 842 N N . ALA A 1 108 ? -1.378 6.747 19.301 1.00 96.31 108 ALA A N 1
ATOM 843 C CA . ALA A 1 108 ? -0.731 7.630 18.334 1.00 96.31 108 ALA A CA 1
ATOM 844 C C . ALA A 1 108 ? -0.602 9.078 18.825 1.00 96.31 108 ALA A C 1
ATOM 846 O O . ALA A 1 108 ? -1.525 9.685 19.369 1.00 96.31 108 ALA A O 1
ATOM 847 N N . ARG A 1 109 ? 0.564 9.668 18.551 1.00 96.62 109 ARG A N 1
ATOM 848 C CA . ARG A 1 109 ? 0.861 11.100 18.734 1.00 96.62 109 ARG A CA 1
ATOM 849 C C . ARG A 1 109 ? 0.760 11.887 17.431 1.00 96.62 109 ARG A C 1
ATOM 851 O O . ARG A 1 109 ? 0.576 13.099 17.463 1.00 96.62 109 ARG A O 1
ATOM 858 N N . ILE A 1 110 ? 0.935 11.208 16.298 1.00 95.81 110 ILE A N 1
ATOM 859 C CA . ILE A 1 110 ? 0.900 11.788 14.954 1.00 95.81 110 ILE A CA 1
ATOM 860 C C . ILE A 1 110 ? 0.138 10.825 14.044 1.00 95.81 110 ILE A C 1
ATOM 862 O O . ILE A 1 110 ? 0.349 9.613 14.109 1.00 95.81 110 ILE A O 1
ATOM 866 N N . PHE A 1 111 ? -0.717 11.371 13.182 1.00 94.25 111 PHE A N 1
ATOM 867 C CA . PHE A 1 111 ? -1.466 10.624 12.172 1.00 94.25 111 PHE A CA 1
ATOM 868 C C . PHE A 1 111 ? -0.805 10.763 10.798 1.00 94.25 111 PHE A C 1
ATOM 870 O O . PHE A 1 111 ? -0.238 11.811 10.488 1.00 94.25 111 PHE A O 1
ATOM 877 N N . MET A 1 112 ? -0.872 9.712 9.976 1.00 94.75 112 MET A N 1
ATOM 878 C CA . MET A 1 112 ? -0.301 9.724 8.623 1.00 94.75 112 MET A CA 1
ATOM 879 C C . MET A 1 112 ? -1.081 10.679 7.708 1.00 94.75 112 MET A C 1
ATOM 881 O O . MET A 1 112 ? -0.479 11.459 6.962 1.00 94.75 112 MET A O 1
ATOM 885 N N . GLY A 1 113 ? -2.414 10.639 7.799 1.00 92.88 113 GLY A N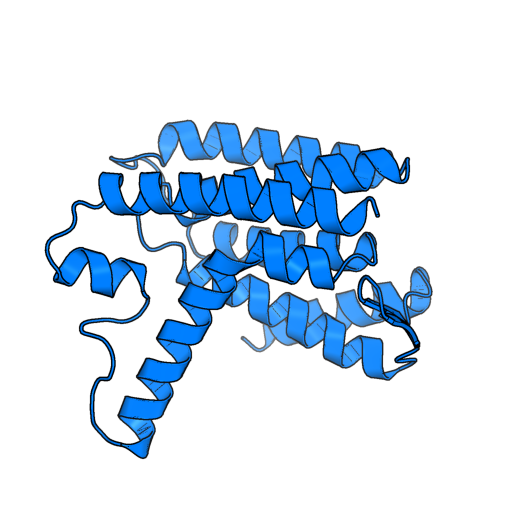 1
ATOM 886 C CA . GLY A 1 113 ? -3.312 11.495 7.034 1.00 92.88 113 GLY A CA 1
ATOM 887 C C . GLY A 1 113 ? -3.314 11.170 5.539 1.00 92.88 113 GLY A C 1
ATOM 888 O O . GLY A 1 113 ? -2.558 10.329 5.042 1.00 92.88 113 GLY A O 1
ATOM 889 N N . ASP A 1 114 ? -4.157 11.874 4.785 1.00 93.06 114 ASP A N 1
ATOM 890 C CA . ASP A 1 114 ? -4.319 11.629 3.346 1.00 93.06 114 ASP A CA 1
ATOM 891 C C . ASP A 1 114 ? -3.029 11.876 2.557 1.00 93.06 114 ASP A C 1
ATOM 893 O O . ASP A 1 114 ? -2.731 11.155 1.607 1.00 93.06 114 ASP A O 1
ATOM 897 N N . VAL A 1 115 ? -2.228 12.862 2.974 1.00 91.62 115 VAL A N 1
ATOM 898 C CA . VAL A 1 115 ? -0.963 13.203 2.307 1.00 91.62 115 VAL A CA 1
ATOM 899 C C . VAL A 1 115 ? 0.012 12.030 2.365 1.00 91.62 115 VAL A C 1
ATOM 901 O O . VAL A 1 115 ? 0.538 11.623 1.329 1.00 91.62 115 VAL A O 1
ATOM 904 N N . GLY A 1 116 ? 0.232 11.467 3.557 1.00 92.06 116 GLY A N 1
ATOM 905 C CA . GLY A 1 116 ? 1.123 10.328 3.726 1.00 92.06 116 GLY A CA 1
ATOM 906 C C . GLY A 1 116 ? 0.555 9.082 3.057 1.00 92.06 116 GLY A C 1
ATOM 907 O O . GLY A 1 116 ? 1.197 8.498 2.188 1.00 92.06 116 GLY A O 1
ATOM 908 N N . SER A 1 117 ? -0.669 8.696 3.411 1.00 95.19 117 SER A N 1
ATOM 909 C CA . SER A 1 117 ? -1.245 7.416 2.992 1.00 95.19 117 SER A CA 1
ATOM 910 C C . SER A 1 117 ? -1.384 7.296 1.471 1.00 95.19 117 SER A C 1
ATOM 912 O O . SER A 1 117 ? -1.030 6.261 0.898 1.00 95.19 117 SER A O 1
ATOM 914 N N . MET A 1 118 ? -1.796 8.366 0.782 1.00 95.75 118 MET A N 1
ATOM 915 C CA . MET A 1 118 ? -1.883 8.361 -0.679 1.00 95.75 118 MET A CA 1
ATOM 916 C C . MET A 1 118 ? -0.502 8.316 -1.343 1.00 95.75 118 MET A C 1
ATOM 918 O O . MET A 1 118 ? -0.320 7.573 -2.312 1.00 95.75 118 MET A O 1
ATOM 922 N N . ALA A 1 119 ? 0.471 9.074 -0.824 1.00 95.25 119 ALA A N 1
ATOM 923 C CA . ALA A 1 119 ? 1.835 9.077 -1.347 1.00 95.25 119 ALA A CA 1
ATOM 924 C C . ALA A 1 119 ? 2.505 7.707 -1.171 1.00 95.25 119 ALA A C 1
ATOM 926 O O . ALA A 1 119 ? 2.998 7.142 -2.144 1.00 95.25 119 ALA A O 1
ATOM 927 N N . PHE A 1 120 ? 2.458 7.126 0.033 1.00 96.44 120 PHE A N 1
ATOM 928 C CA . PHE A 1 120 ? 3.002 5.793 0.304 1.00 96.44 120 PHE A CA 1
ATOM 929 C C . PHE A 1 120 ? 2.325 4.711 -0.543 1.00 96.44 120 PHE A C 1
ATOM 931 O O . PHE A 1 120 ? 3.019 3.853 -1.086 1.00 96.44 120 PHE A O 1
ATOM 938 N N . GLY A 1 121 ? 0.998 4.759 -0.710 1.00 97.12 121 GLY A N 1
ATOM 939 C CA . GLY A 1 121 ? 0.282 3.789 -1.541 1.00 97.12 121 GLY A CA 1
ATOM 940 C C . GLY A 1 121 ? 0.636 3.875 -3.024 1.00 97.12 121 GLY A C 1
ATOM 941 O O . GLY A 1 121 ? 0.867 2.843 -3.654 1.00 97.12 121 GLY A O 1
ATOM 942 N N . ALA A 1 122 ? 0.754 5.088 -3.576 1.00 97.50 122 ALA A N 1
ATOM 943 C CA . ALA A 1 122 ? 1.218 5.269 -4.952 1.00 97.50 122 ALA A CA 1
ATOM 944 C C . ALA A 1 122 ? 2.653 4.747 -5.126 1.00 97.50 122 ALA A C 1
ATOM 946 O O . ALA A 1 122 ? 2.925 3.975 -6.044 1.00 97.50 122 ALA A O 1
ATOM 947 N N . THR A 1 123 ? 3.556 5.123 -4.216 1.00 96.88 123 THR A N 1
ATOM 948 C CA . THR A 1 123 ? 4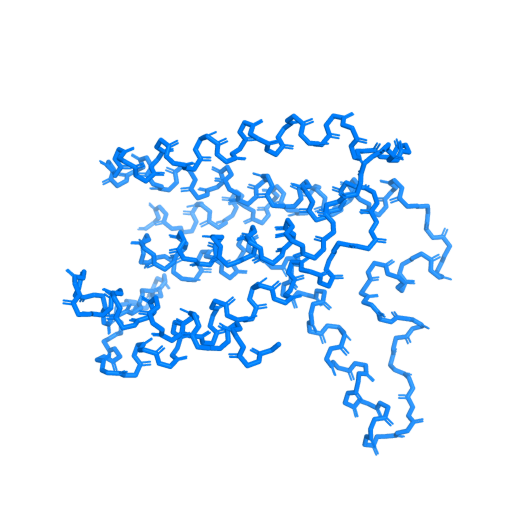.964 4.712 -4.247 1.00 96.88 123 THR A CA 1
ATOM 949 C C . THR A 1 123 ? 5.114 3.195 -4.147 1.00 96.88 123 THR A C 1
ATOM 951 O O . THR A 1 123 ? 5.856 2.613 -4.935 1.00 96.88 123 THR A O 1
ATOM 954 N N . LEU A 1 124 ? 4.375 2.531 -3.248 1.00 97.38 124 LEU A N 1
ATOM 955 C CA . LEU A 1 124 ? 4.385 1.071 -3.113 1.00 97.38 124 LEU A CA 1
ATOM 956 C C . LEU A 1 124 ? 4.019 0.379 -4.436 1.00 97.38 124 LEU A C 1
ATOM 958 O O . LEU A 1 124 ? 4.708 -0.549 -4.862 1.00 97.38 124 LEU A O 1
ATOM 962 N N . ALA A 1 125 ? 2.967 0.857 -5.106 1.00 97.44 125 ALA A N 1
ATOM 963 C CA . ALA A 1 125 ? 2.550 0.319 -6.396 1.00 97.44 125 ALA A CA 1
ATOM 964 C C . ALA A 1 125 ? 3.597 0.541 -7.486 1.00 97.44 125 ALA A C 1
ATOM 966 O O . ALA A 1 125 ? 3.920 -0.389 -8.223 1.00 97.44 125 ALA A O 1
ATOM 967 N N . VAL A 1 126 ? 4.154 1.752 -7.573 1.00 96.88 126 VAL A N 1
ATOM 968 C CA . VAL A 1 126 ? 5.187 2.083 -8.561 1.00 96.88 126 VAL A CA 1
ATOM 969 C C . VAL A 1 126 ? 6.438 1.233 -8.352 1.00 96.88 126 VAL A C 1
ATOM 971 O O . VAL A 1 126 ? 6.953 0.703 -9.329 1.00 96.88 126 VAL A O 1
ATOM 974 N N . ILE A 1 127 ? 6.887 1.019 -7.110 1.00 96.12 127 ILE A N 1
ATOM 975 C CA . ILE A 1 127 ? 8.016 0.121 -6.818 1.00 96.12 127 ILE A CA 1
ATOM 976 C C . ILE A 1 127 ? 7.711 -1.298 -7.314 1.00 96.12 127 ILE A C 1
ATOM 978 O O . ILE A 1 127 ? 8.526 -1.891 -8.016 1.00 96.12 127 ILE A O 1
ATOM 982 N N . GLY A 1 128 ? 6.532 -1.846 -7.003 1.00 94.94 128 GLY A N 1
ATOM 983 C CA . GLY A 1 128 ? 6.161 -3.190 -7.461 1.00 94.94 128 GLY A CA 1
ATOM 984 C C . GLY A 1 128 ? 6.083 -3.320 -8.989 1.00 94.94 128 GLY A C 1
ATOM 985 O O . GLY A 1 128 ? 6.478 -4.351 -9.538 1.00 94.94 128 GLY A O 1
ATOM 986 N N . LEU A 1 129 ? 5.622 -2.269 -9.677 1.00 95.75 129 LEU A N 1
ATOM 987 C CA . LEU A 1 129 ? 5.600 -2.190 -11.141 1.00 95.75 129 LEU A CA 1
ATOM 988 C C . LEU A 1 129 ? 7.015 -2.079 -11.734 1.00 95.75 129 LEU A C 1
ATOM 990 O O . LEU A 1 129 ? 7.308 -2.768 -12.707 1.00 95.75 129 LEU A O 1
ATOM 994 N N . LEU A 1 130 ? 7.901 -1.273 -11.136 1.00 94.56 130 LEU A N 1
ATOM 995 C CA . LEU A 1 130 ? 9.301 -1.118 -11.561 1.00 94.56 130 LEU A CA 1
ATOM 996 C C . LEU A 1 130 ? 10.088 -2.425 -11.454 1.00 94.56 130 LEU A C 1
ATOM 998 O O . LEU A 1 130 ? 10.855 -2.754 -12.351 1.00 94.56 130 LEU A O 1
ATOM 1002 N N . LEU A 1 131 ? 9.848 -3.206 -10.398 1.00 91.50 131 LEU A N 1
ATOM 1003 C CA . LEU A 1 131 ? 10.469 -4.521 -10.236 1.00 91.50 131 LEU A CA 1
ATOM 1004 C C . LEU A 1 131 ? 9.984 -5.543 -11.282 1.00 91.50 131 LEU A C 1
ATOM 1006 O O . LEU A 1 131 ? 10.568 -6.618 -11.406 1.00 91.50 131 LEU A O 1
ATOM 1010 N N . GLY A 1 132 ? 8.889 -5.267 -12.001 1.00 88.19 132 GLY A N 1
ATOM 1011 C CA . GLY A 1 132 ? 8.252 -6.229 -12.906 1.00 88.19 132 GLY A CA 1
ATOM 1012 C C . GLY A 1 132 ? 7.643 -7.436 -12.178 1.00 88.19 132 GLY A C 1
ATOM 1013 O O . GLY A 1 132 ? 7.343 -8.460 -12.796 1.00 88.19 132 GLY A O 1
ATOM 1014 N N . LYS A 1 133 ? 7.461 -7.338 -10.853 1.00 84.31 133 LYS A N 1
ATOM 1015 C CA . LYS A 1 133 ? 7.006 -8.416 -9.961 1.00 84.31 133 LYS A CA 1
ATOM 1016 C C . LYS A 1 133 ? 5.598 -8.130 -9.434 1.00 84.31 133 LYS A C 1
ATOM 1018 O O . LYS A 1 133 ? 5.347 -8.065 -8.232 1.00 84.31 133 LYS A O 1
ATOM 1023 N N . VAL A 1 134 ? 4.654 -7.939 -10.356 1.00 88.25 134 VAL A N 1
ATOM 1024 C CA . VAL A 1 134 ? 3.298 -7.477 -10.014 1.00 88.25 134 VAL A CA 1
ATOM 1025 C C . VAL A 1 134 ? 2.515 -8.501 -9.191 1.00 88.25 134 VAL A C 1
ATOM 1027 O O . VAL A 1 134 ? 1.770 -8.132 -8.288 1.00 88.25 134 VAL A O 1
ATOM 1030 N N . PHE A 1 135 ? 2.716 -9.796 -9.437 1.00 89.75 135 PHE A N 1
ATOM 1031 C CA . PHE A 1 135 ? 2.074 -10.836 -8.631 1.00 89.75 135 PHE A CA 1
ATOM 1032 C C . PHE A 1 135 ? 2.542 -10.797 -7.168 1.00 89.75 135 PHE A C 1
ATOM 1034 O O . PHE A 1 135 ? 1.751 -10.920 -6.235 1.00 89.75 135 PHE A O 1
ATOM 1041 N N . SER A 1 136 ? 3.827 -10.530 -6.962 1.00 90.25 136 SER A N 1
ATOM 1042 C CA . SER A 1 136 ? 4.434 -10.347 -5.645 1.00 90.25 136 SER A CA 1
ATOM 1043 C C . SER A 1 136 ? 3.888 -9.102 -4.960 1.00 90.25 136 SER A C 1
ATOM 1045 O O . SER A 1 136 ? 3.583 -9.160 -3.776 1.00 90.25 136 SER A O 1
ATOM 1047 N N . LEU A 1 137 ? 3.682 -8.008 -5.704 1.00 93.88 137 LEU A N 1
ATOM 1048 C CA . LEU A 1 137 ? 3.009 -6.810 -5.196 1.00 93.88 137 LEU A CA 1
ATOM 1049 C C 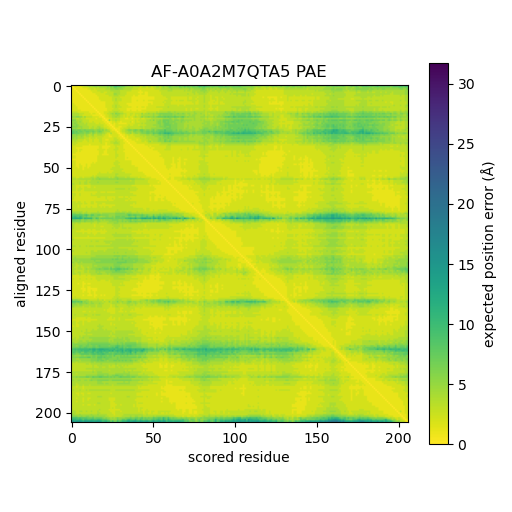. LEU A 1 137 ? 1.588 -7.123 -4.702 1.00 93.88 137 LEU A C 1
ATOM 1051 O O . LEU A 1 137 ? 1.190 -6.595 -3.671 1.00 93.88 137 LEU A O 1
ATOM 1055 N N . VAL A 1 138 ? 0.834 -7.992 -5.382 1.00 95.12 138 VAL A N 1
ATOM 1056 C CA . VAL A 1 138 ? -0.512 -8.401 -4.934 1.00 95.12 138 VAL A CA 1
ATOM 1057 C C . VAL A 1 138 ? -0.454 -9.186 -3.621 1.00 95.12 138 VAL A C 1
ATOM 1059 O O . VAL A 1 138 ? -1.247 -8.921 -2.722 1.00 95.12 138 VAL A O 1
ATOM 1062 N N . ILE A 1 139 ? 0.492 -10.118 -3.483 1.00 96.31 139 ILE A N 1
ATOM 1063 C CA . ILE A 1 139 ? 0.651 -10.924 -2.260 1.00 96.31 139 ILE A CA 1
ATOM 1064 C C . ILE A 1 139 ? 1.147 -10.062 -1.099 1.00 96.31 139 ILE A C 1
ATOM 1066 O O . ILE A 1 139 ? 0.560 -10.070 -0.020 1.00 96.31 139 ILE A O 1
ATOM 1070 N N . ILE A 1 140 ? 2.213 -9.295 -1.326 1.00 96.69 140 ILE A N 1
ATOM 1071 C CA . ILE A 1 140 ? 2.780 -8.380 -0.336 1.00 96.69 140 ILE A CA 1
ATOM 1072 C C . ILE A 1 140 ? 1.736 -7.314 0.026 1.00 96.69 140 ILE A C 1
ATOM 1074 O O . ILE A 1 140 ? 1.572 -6.970 1.182 1.00 96.69 140 ILE A O 1
ATOM 1078 N N . GLY A 1 141 ? 0.955 -6.828 -0.930 1.00 95.75 141 GLY A N 1
ATOM 1079 C CA . GLY A 1 141 ? -0.093 -5.837 -0.710 1.00 95.75 141 GLY A CA 1
ATOM 1080 C C . GLY A 1 141 ? -1.422 -6.387 -0.192 1.00 95.75 141 GLY A C 1
ATOM 1081 O O . GLY A 1 141 ? -2.395 -5.634 -0.128 1.00 95.75 141 GLY A O 1
ATOM 1082 N N . PHE A 1 142 ? -1.515 -7.679 0.130 1.00 97.69 142 PHE A N 1
ATOM 1083 C CA . PHE A 1 142 ? -2.805 -8.353 0.264 1.00 97.69 142 PHE A CA 1
ATOM 1084 C C . PHE A 1 142 ? -3.686 -7.787 1.384 1.00 97.69 142 PHE A C 1
ATOM 1086 O O . PHE A 1 142 ? -4.896 -7.693 1.196 1.00 97.69 142 PHE A O 1
ATOM 1093 N N . ILE A 1 143 ? -3.118 -7.331 2.508 1.00 98.12 143 ILE A N 1
ATOM 1094 C CA . ILE A 1 143 ? -3.913 -6.677 3.563 1.00 98.12 143 ILE A CA 1
ATOM 1095 C C . ILE A 1 143 ? -4.584 -5.402 3.038 1.00 98.12 143 ILE A C 1
ATOM 1097 O O . ILE A 1 143 ? -5.781 -5.224 3.246 1.00 98.12 143 ILE A O 1
ATOM 1101 N N . PHE A 1 144 ? -3.868 -4.560 2.285 1.00 98.25 144 PHE A N 1
ATOM 1102 C CA . PHE A 1 144 ? -4.461 -3.370 1.664 1.00 98.25 144 PHE A CA 1
ATOM 1103 C C . PHE A 1 144 ? -5.590 -3.751 0.701 1.00 98.25 144 PHE A C 1
ATOM 1105 O O . PHE A 1 144 ? -6.661 -3.140 0.713 1.00 98.25 144 PHE A O 1
ATOM 1112 N N . ILE A 1 145 ? -5.372 -4.795 -0.107 1.00 97.69 145 ILE A N 1
ATOM 1113 C CA . ILE A 1 145 ? -6.373 -5.311 -1.048 1.00 97.69 145 ILE A CA 1
ATOM 1114 C C . ILE A 1 145 ? -7.614 -5.809 -0.299 1.00 97.69 145 ILE A C 1
ATOM 1116 O O . ILE A 1 145 ? -8.736 -5.506 -0.709 1.00 97.69 145 ILE A O 1
ATOM 1120 N N . LEU A 1 146 ? -7.444 -6.531 0.810 1.00 97.56 146 LEU A N 1
ATOM 1121 C CA . LEU A 1 146 ? -8.552 -6.989 1.647 1.00 97.56 146 LEU A CA 1
ATOM 1122 C C . LEU A 1 146 ? -9.353 -5.816 2.218 1.00 97.56 146 LEU A C 1
ATOM 1124 O O . LEU A 1 146 ? -10.582 -5.823 2.142 1.00 97.56 146 LEU A O 1
ATOM 1128 N N . GLU A 1 147 ? -8.679 -4.794 2.741 1.00 97.81 147 GLU A N 1
ATOM 1129 C CA . GLU A 1 147 ? -9.321 -3.613 3.320 1.00 97.81 147 GLU A CA 1
ATOM 1130 C C . GLU A 1 147 ? -10.150 -2.853 2.271 1.00 97.81 147 GLU A C 1
ATOM 1132 O O . GLU A 1 147 ? -11.354 -2.642 2.465 1.00 97.81 147 GLU A O 1
ATOM 1137 N N . VAL A 1 148 ? -9.574 -2.535 1.105 1.00 96.88 148 VAL A N 1
ATOM 1138 C CA . VAL A 1 148 ? -10.311 -1.835 0.035 1.00 96.88 148 VAL A CA 1
ATOM 1139 C C . VAL A 1 148 ? -11.440 -2.680 -0.547 1.00 96.88 148 VAL A C 1
ATOM 1141 O O . VAL A 1 148 ? -12.530 -2.163 -0.798 1.00 96.88 148 VAL A O 1
ATOM 1144 N N . THR A 1 149 ? -11.232 -3.990 -0.698 1.00 96.38 149 THR A N 1
ATOM 1145 C CA . THR A 1 149 ? -12.253 -4.900 -1.233 1.00 96.38 149 THR A CA 1
ATOM 1146 C C . THR A 1 149 ? -13.410 -5.057 -0.250 1.00 96.38 149 THR A C 1
ATOM 1148 O O . THR A 1 149 ? -14.569 -5.025 -0.660 1.00 96.38 149 THR A O 1
ATOM 1151 N N . SER A 1 150 ? -13.130 -5.142 1.054 1.00 96.94 150 SER A N 1
ATOM 1152 C CA . SER A 1 150 ? -14.164 -5.188 2.095 1.00 96.94 150 SER A CA 1
ATOM 1153 C C . SER A 1 150 ? -15.042 -3.927 2.084 1.00 96.94 150 SER A C 1
ATOM 1155 O O . SER A 1 150 ? -16.271 -4.014 2.173 1.00 96.94 150 SER A O 1
ATOM 1157 N N . SER A 1 151 ? -14.425 -2.758 1.880 1.00 95.75 151 SER A N 1
ATOM 1158 C CA . SER A 1 151 ? -15.115 -1.476 1.724 1.00 95.75 151 SER A CA 1
ATOM 1159 C C . SER A 1 151 ? -15.960 -1.431 0.451 1.00 95.75 151 SER A C 1
ATOM 1161 O O . SER A 1 151 ? -17.142 -1.074 0.499 1.00 95.75 151 SER A O 1
ATOM 1163 N N . LEU A 1 152 ? -15.402 -1.883 -0.676 1.00 95.19 152 LEU A N 1
ATOM 1164 C CA . LEU A 1 152 ? -16.105 -1.934 -1.954 1.00 95.19 152 LEU A CA 1
ATOM 1165 C C . LEU A 1 152 ? -17.326 -2.862 -1.899 1.00 95.19 152 LEU A C 1
ATOM 1167 O O . LEU A 1 152 ? -18.418 -2.451 -2.288 1.00 95.19 152 LEU A O 1
ATOM 1171 N N . ILE A 1 153 ? -17.180 -4.080 -1.366 1.00 95.81 153 ILE A N 1
ATOM 1172 C CA . ILE A 1 153 ? -18.287 -5.037 -1.204 1.00 95.81 153 ILE A CA 1
ATOM 1173 C C . ILE A 1 153 ? -19.397 -4.428 -0.346 1.00 95.81 153 ILE A C 1
ATOM 1175 O O . ILE A 1 153 ? -20.573 -4.487 -0.712 1.00 95.81 153 ILE A O 1
ATOM 1179 N N . GLN A 1 154 ? -19.041 -3.787 0.769 1.00 95.50 154 GLN A N 1
ATOM 1180 C CA . GLN A 1 154 ? -20.014 -3.134 1.639 1.00 95.50 154 GLN A CA 1
ATOM 1181 C C . GLN A 1 154 ? -20.747 -1.985 0.928 1.00 95.50 154 GLN A C 1
ATOM 1183 O O . GLN A 1 154 ? -21.962 -1.836 1.090 1.00 95.50 154 GLN A O 1
ATOM 1188 N N . LEU A 1 155 ? -20.035 -1.174 0.139 1.00 94.94 155 LEU A N 1
ATOM 1189 C CA . LEU A 1 155 ? -20.620 -0.082 -0.641 1.00 94.94 155 LEU A CA 1
ATOM 1190 C C . LEU A 1 155 ? -21.593 -0.613 -1.703 1.00 94.94 155 LEU A C 1
ATOM 1192 O O . LEU A 1 155 ? -22.717 -0.115 -1.811 1.00 94.94 155 LEU A O 1
ATOM 1196 N N . LEU A 1 156 ? -21.190 -1.643 -2.451 1.00 95.12 156 LEU A N 1
ATOM 1197 C CA . LEU A 1 156 ? -22.015 -2.271 -3.484 1.00 95.12 156 LEU A CA 1
ATOM 1198 C C . LEU A 1 156 ? -23.258 -2.930 -2.876 1.00 95.12 156 LEU A C 1
ATOM 1200 O O . LEU A 1 156 ? -24.364 -2.702 -3.365 1.00 95.12 156 LEU A O 1
ATOM 1204 N N . SER A 1 157 ? -23.117 -3.653 -1.762 1.00 94.94 157 SER A N 1
ATOM 1205 C CA . SER A 1 157 ? -24.254 -4.257 -1.059 1.00 94.94 157 SER A CA 1
ATOM 1206 C C . SER A 1 157 ? -25.262 -3.208 -0.596 1.00 94.94 157 SER A C 1
ATOM 1208 O O . SER A 1 157 ? -26.454 -3.324 -0.875 1.00 94.94 157 SER A O 1
ATOM 1210 N N . LYS A 1 158 ? -24.808 -2.114 0.027 1.00 94.62 158 LYS A N 1
ATOM 1211 C CA . LYS A 1 158 ? -25.711 -1.019 0.417 1.00 94.62 158 LYS A CA 1
ATOM 1212 C C . LYS A 1 158 ? -26.385 -0.358 -0.784 1.00 94.62 158 LYS A C 1
ATOM 1214 O O . LYS A 1 158 ? -27.519 0.103 -0.667 1.00 94.62 158 LYS A O 1
ATOM 1219 N N . ARG A 1 159 ? -25.705 -0.286 -1.932 1.00 93.62 159 ARG A N 1
ATOM 1220 C CA . ARG A 1 159 ? -26.250 0.329 -3.146 1.00 93.62 159 ARG A CA 1
ATOM 1221 C C . ARG A 1 159 ? -27.330 -0.539 -3.785 1.00 93.62 159 ARG A C 1
ATOM 1223 O O . ARG A 1 159 ? -28.412 -0.012 -4.057 1.00 93.62 159 ARG A O 1
ATOM 1230 N N . PHE A 1 160 ? -27.037 -1.823 -3.988 1.00 94.94 160 PHE A N 1
ATOM 1231 C CA . PHE A 1 160 ? -27.864 -2.756 -4.759 1.00 94.94 160 PHE A CA 1
ATOM 1232 C C . PHE A 1 160 ? -28.801 -3.601 -3.895 1.00 94.94 160 PHE A C 1
ATOM 1234 O O . PHE A 1 160 ? -29.984 -3.683 -4.198 1.00 94.94 160 PHE A O 1
ATOM 1241 N N . LEU A 1 161 ? -28.301 -4.183 -2.803 1.00 93.44 161 LEU A N 1
ATOM 1242 C CA . LEU A 1 161 ? -29.065 -5.077 -1.921 1.00 93.44 161 LEU A CA 1
ATOM 1243 C C . LEU A 1 161 ? -29.740 -4.338 -0.757 1.00 93.44 161 LEU A C 1
ATOM 1245 O O . LEU A 1 161 ? -30.562 -4.917 -0.058 1.00 93.44 161 LEU A O 1
ATOM 1249 N N . LYS A 1 162 ? -29.379 -3.066 -0.525 1.00 93.25 162 LYS A N 1
ATOM 1250 C CA . LYS A 1 162 ? -29.826 -2.231 0.612 1.00 93.25 162 LYS A CA 1
ATOM 1251 C C . LYS A 1 162 ? -29.522 -2.828 1.994 1.00 93.25 162 LYS A C 1
ATOM 1253 O O . LYS A 1 162 ? -29.989 -2.313 3.006 1.00 93.25 162 LYS A O 1
ATOM 1258 N N . THR A 1 163 ? -28.678 -3.853 2.054 1.00 91.69 163 THR A N 1
ATOM 1259 C CA . THR A 1 163 ? -28.262 -4.547 3.277 1.00 91.69 163 THR A CA 1
ATOM 1260 C C . THR A 1 163 ? -26.768 -4.353 3.538 1.00 91.69 163 THR A C 1
ATOM 1262 O O . THR A 1 163 ? -25.989 -4.006 2.642 1.00 91.69 163 THR A O 1
ATOM 1265 N N . LYS A 1 164 ? -26.355 -4.537 4.797 1.00 91.25 164 LYS A N 1
ATOM 1266 C CA . LYS A 1 164 ? -24.946 -4.520 5.220 1.00 91.25 164 LYS A CA 1
ATOM 1267 C C . LYS A 1 164 ? -24.417 -5.956 5.240 1.00 91.25 164 LYS A C 1
ATOM 1269 O O . LYS A 1 164 ? -25.034 -6.795 5.884 1.00 91.25 164 LYS A O 1
ATOM 1274 N N . VAL A 1 165 ? -23.281 -6.210 4.587 1.00 93.56 165 VAL A N 1
ATOM 1275 C CA . VAL A 1 165 ? -22.585 -7.514 4.632 1.00 93.56 165 VAL A CA 1
ATOM 1276 C C . VAL A 1 165 ? -21.695 -7.593 5.869 1.00 93.56 165 VAL A C 1
ATOM 1278 O O . VAL A 1 165 ? -21.656 -8.605 6.556 1.00 93.56 165 VAL A O 1
ATOM 1281 N N . LEU A 1 166 ? -21.002 -6.493 6.166 1.00 93.69 166 LEU A N 1
ATOM 1282 C CA . LEU A 1 166 ? -20.098 -6.353 7.301 1.00 93.69 166 LEU A CA 1
ATOM 1283 C C . LEU A 1 166 ? -20.705 -5.451 8.395 1.00 93.69 166 LEU A C 1
ATOM 1285 O O . LEU A 1 166 ? -21.402 -4.479 8.058 1.00 93.69 166 LEU A O 1
ATOM 1289 N N . PRO A 1 167 ? -20.402 -5.683 9.691 1.00 91.88 167 PRO A N 1
ATOM 1290 C CA . PRO A 1 167 ? -20.818 -4.795 10.788 1.00 91.88 167 PRO A CA 1
ATOM 1291 C C . PRO A 1 167 ? -20.383 -3.327 10.597 1.00 91.88 167 PRO A C 1
ATOM 1293 O O . PRO A 1 167 ? -21.130 -2.380 10.888 1.00 91.88 167 PRO A O 1
ATOM 1296 N N . ALA A 1 168 ? -19.170 -3.130 10.082 1.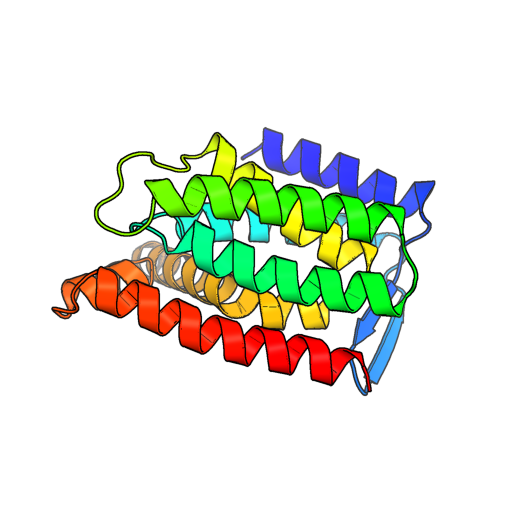00 94.00 168 ALA A N 1
ATOM 1297 C CA . ALA A 1 168 ? -18.636 -1.873 9.563 1.00 94.00 168 ALA A CA 1
ATOM 1298 C C . ALA A 1 168 ? -17.560 -2.185 8.525 1.00 94.00 168 ALA A C 1
ATOM 1300 O O . ALA A 1 168 ? -16.843 -3.158 8.679 1.00 94.00 168 ALA A O 1
ATOM 1301 N N . ALA A 1 169 ? -17.446 -1.384 7.476 1.00 93.19 169 ALA A N 1
ATOM 1302 C CA . ALA A 1 169 ? -16.303 -1.486 6.577 1.00 93.19 169 ALA A CA 1
ATOM 1303 C C . ALA A 1 169 ? -15.428 -0.249 6.779 1.00 93.19 169 ALA A C 1
ATOM 1305 O O . ALA A 1 169 ? -16.014 0.821 6.994 1.00 93.19 169 ALA A O 1
ATOM 1306 N N . PRO A 1 170 ? -14.094 -0.375 6.709 1.00 96.56 170 PRO A N 1
ATOM 1307 C CA . PRO A 1 170 ? -13.316 -1.546 6.252 1.00 96.56 170 PRO A CA 1
ATOM 1308 C C . PRO A 1 170 ? -13.183 -2.695 7.279 1.00 96.56 170 PRO A C 1
ATOM 1310 O O . PRO A 1 170 ? -13.831 -2.673 8.329 1.00 96.56 170 PRO A O 1
ATOM 1313 N N . LEU A 1 171 ? -12.399 -3.734 6.969 1.00 96.69 171 LEU A N 1
ATOM 1314 C CA . LEU A 1 171 ? -12.321 -4.977 7.749 1.00 96.69 171 LEU A CA 1
ATOM 1315 C C . LEU A 1 171 ? -11.835 -4.726 9.181 1.00 96.69 171 LEU A C 1
ATOM 1317 O O . LEU A 1 171 ? -12.413 -5.274 10.122 1.00 96.69 171 LEU A O 1
ATOM 1321 N N . HIS A 1 172 ? -10.847 -3.855 9.374 1.00 96.69 172 HIS A N 1
ATOM 1322 C CA . HIS A 1 172 ? -10.390 -3.483 10.714 1.00 96.69 172 HIS A CA 1
ATOM 1323 C C . HIS A 1 172 ? -11.511 -2.882 11.590 1.00 96.69 172 HIS A C 1
ATOM 1325 O O . HIS A 1 172 ? -11.625 -3.242 12.762 1.00 96.69 172 HIS A O 1
ATOM 1331 N N . LEU A 1 173 ? -12.418 -2.069 11.027 1.00 96.88 173 LEU A N 1
ATOM 1332 C CA . LEU A 1 173 ? -13.584 -1.544 11.759 1.00 96.88 173 LEU A CA 1
ATOM 1333 C C . LEU A 1 173 ? -14.616 -2.634 12.070 1.00 96.88 173 LEU A C 1
ATOM 1335 O O . LEU A 1 173 ? -15.295 -2.570 13.097 1.00 96.88 173 LEU A O 1
ATOM 1339 N N . SER A 1 174 ? -14.751 -3.644 11.204 1.00 96.38 174 SER A N 1
ATOM 1340 C CA . SER A 1 174 ? -15.547 -4.837 11.527 1.00 96.38 174 SER A CA 1
ATOM 1341 C C . SER A 1 174 ? -14.996 -5.556 12.749 1.00 96.38 174 SER A C 1
ATOM 1343 O O . SER A 1 174 ? -15.768 -5.868 13.652 1.00 96.38 174 SER A O 1
ATOM 1345 N N . LEU A 1 175 ? -13.682 -5.787 12.799 1.00 97.12 175 LEU A N 1
ATOM 1346 C CA . LEU A 1 175 ? -13.035 -6.456 13.928 1.00 97.12 175 LEU A CA 1
ATOM 1347 C C . LEU A 1 175 ? -13.188 -5.651 15.223 1.00 97.12 175 LEU A C 1
ATOM 1349 O O . LEU A 1 175 ? -13.542 -6.219 16.256 1.00 97.12 175 LEU A O 1
ATOM 1353 N N . GLN A 1 176 ? -13.020 -4.328 15.158 1.00 96.44 176 GLN A N 1
ATOM 1354 C CA . GLN A 1 176 ? -13.213 -3.452 16.314 1.00 96.44 176 GLN A CA 1
ATOM 1355 C C . GLN A 1 176 ? -14.660 -3.522 16.832 1.00 96.44 176 GLN A C 1
ATOM 1357 O O . GLN A 1 176 ? -14.891 -3.690 18.027 1.00 96.44 176 GLN A O 1
ATOM 1362 N N . LYS A 1 177 ? -15.656 -3.516 15.933 1.00 96.06 177 LYS A N 1
ATOM 1363 C CA . LYS A 1 177 ? -17.071 -3.699 16.308 1.00 96.06 177 LYS A CA 1
ATOM 1364 C C . LYS A 1 177 ? -17.404 -5.075 16.878 1.00 96.06 177 LYS A C 1
ATOM 1366 O O . LYS A 1 177 ? -18.380 -5.192 17.612 1.00 96.06 177 LYS A O 1
ATOM 1371 N N . MET A 1 178 ? -16.629 -6.103 16.545 1.00 95.69 178 MET A N 1
ATOM 1372 C CA . MET A 1 178 ? -16.749 -7.437 17.143 1.00 95.69 178 MET A CA 1
ATOM 1373 C C . MET A 1 178 ? -16.103 -7.517 18.538 1.00 95.69 178 MET A C 1
ATOM 1375 O O . MET A 1 178 ? -16.082 -8.593 19.131 1.00 95.69 178 MET A O 1
ATOM 1379 N N . GLY A 1 179 ? -15.582 -6.404 19.067 1.00 96.31 179 GLY A N 1
ATOM 1380 C CA . GLY A 1 179 ? -15.006 -6.315 20.408 1.00 96.31 179 GLY A CA 1
ATOM 1381 C C . GLY A 1 179 ? -13.509 -6.612 20.468 1.00 96.31 179 GLY A C 1
ATOM 1382 O O . GLY A 1 179 ? -13.010 -6.981 21.527 1.00 96.31 179 GLY A O 1
ATOM 1383 N N . TRP A 1 180 ? -12.784 -6.517 19.350 1.00 97.88 180 TRP A N 1
ATOM 1384 C CA . TRP A 1 180 ? -11.326 -6.643 19.371 1.00 97.88 180 TRP A CA 1
ATOM 1385 C C . TRP A 1 180 ? -10.676 -5.302 19.692 1.00 97.88 180 TRP A C 1
ATOM 1387 O O . TRP A 1 180 ? -10.988 -4.295 19.059 1.00 97.88 180 TRP A O 1
ATOM 1397 N N . ASP A 1 181 ? -9.718 -5.325 20.616 1.00 97.19 181 ASP A N 1
ATOM 1398 C CA . ASP A 1 181 ? -8.897 -4.156 20.917 1.00 97.19 181 ASP A CA 1
ATOM 1399 C C . ASP A 1 181 ? -8.059 -3.749 19.703 1.00 97.19 181 ASP A C 1
ATOM 1401 O O . ASP A 1 181 ? -7.513 -4.589 18.981 1.00 97.19 181 ASP A O 1
ATOM 1405 N N . GLU A 1 182 ? -7.905 -2.446 19.509 1.00 96.69 182 GLU A N 1
ATOM 1406 C CA . GLU A 1 182 ? -7.168 -1.878 18.384 1.00 96.69 182 GLU A CA 1
ATOM 1407 C C . GLU A 1 182 ? -5.713 -2.383 18.290 1.00 96.69 182 GLU A C 1
ATOM 1409 O O . GLU A 1 182 ? -5.364 -2.943 17.245 1.00 96.69 182 GLU A O 1
ATOM 1414 N N . PRO A 1 183 ? -4.891 -2.364 19.362 1.00 97.25 183 PRO A N 1
ATOM 1415 C CA . PRO A 1 183 ? -3.535 -2.919 19.308 1.00 97.25 183 PRO A CA 1
ATOM 1416 C C . PRO A 1 183 ? -3.496 -4.392 18.892 1.00 97.25 183 PRO A C 1
ATOM 1418 O O . PRO A 1 183 ? -2.591 -4.820 18.177 1.00 97.25 183 PRO A O 1
ATOM 1421 N N . LYS A 1 184 ? -4.499 -5.180 19.299 1.00 97.75 184 LYS A N 1
ATOM 1422 C CA . LYS A 1 184 ? -4.606 -6.601 18.948 1.00 97.75 184 LYS A CA 1
ATOM 1423 C C . LYS A 1 184 ? -4.888 -6.788 17.458 1.00 97.75 184 LYS A C 1
ATOM 1425 O O . LYS A 1 184 ? -4.346 -7.719 16.864 1.00 97.75 184 LYS A O 1
ATOM 1430 N N . ILE A 1 185 ? -5.721 -5.938 16.855 1.00 98.12 185 ILE A N 1
ATOM 1431 C CA . ILE A 1 185 ? -5.982 -5.954 15.407 1.00 98.12 185 ILE A CA 1
ATOM 1432 C C . ILE A 1 185 ? -4.693 -5.618 14.652 1.00 98.12 185 ILE A C 1
ATOM 1434 O O . ILE A 1 185 ? -4.287 -6.380 13.775 1.00 98.12 185 ILE A O 1
ATOM 1438 N N . VAL A 1 186 ? -4.016 -4.537 15.048 1.00 98.25 186 VAL A N 1
ATOM 1439 C CA . VAL A 1 186 ? -2.793 -4.044 14.398 1.00 98.25 186 VAL A CA 1
ATOM 1440 C C . VAL A 1 186 ? -1.664 -5.072 14.465 1.00 98.25 186 VAL A C 1
ATOM 1442 O O . VAL A 1 186 ? -1.111 -5.448 13.434 1.00 98.25 186 VAL A O 1
ATOM 1445 N N . GLN A 1 187 ? -1.370 -5.616 15.648 1.00 97.81 187 GLN A N 1
ATOM 1446 C CA . GLN A 1 187 ? -0.316 -6.623 15.815 1.00 97.81 187 GLN A CA 1
ATOM 1447 C C . GLN A 1 187 ? -0.599 -7.901 15.015 1.00 97.81 187 GLN A C 1
ATOM 1449 O O . GLN A 1 187 ? 0.313 -8.488 14.432 1.00 97.81 187 GLN A O 1
ATOM 1454 N N . ARG A 1 188 ? -1.864 -8.336 14.939 1.00 98.12 188 ARG A N 1
ATOM 1455 C CA . ARG A 1 188 ? -2.248 -9.500 14.127 1.00 98.12 188 ARG A CA 1
ATOM 1456 C C . ARG A 1 188 ? -2.123 -9.216 12.635 1.00 98.12 188 ARG A C 1
ATOM 1458 O O . ARG A 1 188 ? -1.640 -10.083 11.911 1.00 98.12 188 ARG A O 1
ATOM 1465 N N . ALA A 1 189 ? -2.492 -8.017 12.188 1.00 98.25 189 ALA A N 1
ATOM 1466 C CA . ALA A 1 189 ? -2.265 -7.591 10.813 1.00 98.25 189 ALA A CA 1
ATOM 1467 C C . ALA A 1 189 ? -0.767 -7.600 10.477 1.00 98.25 189 ALA A C 1
ATOM 1469 O O . ALA A 1 189 ? -0.390 -8.121 9.437 1.00 98.25 189 ALA A O 1
ATOM 1470 N N . TRP A 1 190 ? 0.103 -7.131 11.377 1.00 98.44 190 TRP A N 1
ATOM 1471 C CA . TR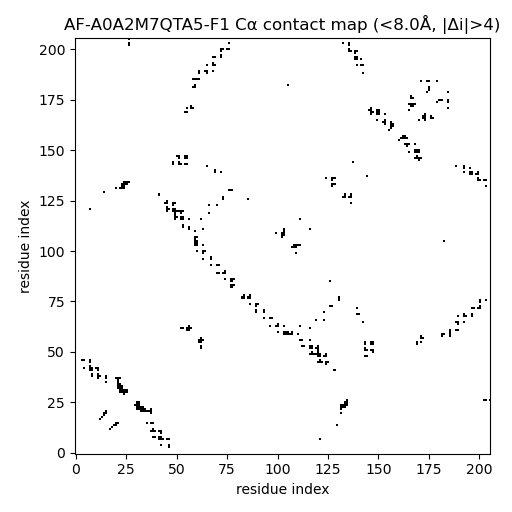P A 1 190 ? 1.554 -7.170 11.165 1.00 98.44 190 TRP A CA 1
ATOM 1472 C C . TRP A 1 190 ? 2.095 -8.598 11.062 1.00 98.44 190 TRP A C 1
ATOM 1474 O O . TRP A 1 190 ? 2.880 -8.881 10.163 1.00 98.44 190 TRP A O 1
ATOM 1484 N N . LEU A 1 191 ? 1.653 -9.520 11.924 1.00 98.38 191 LEU A N 1
ATOM 1485 C CA . LEU A 1 191 ? 2.056 -10.930 11.839 1.00 98.38 191 LEU A CA 1
ATOM 1486 C C . LEU A 1 191 ? 1.642 -11.561 10.504 1.00 98.38 191 LEU A C 1
ATOM 1488 O O . LEU A 1 191 ? 2.456 -12.206 9.845 1.00 98.38 191 LEU A O 1
ATOM 1492 N N . VAL A 1 192 ? 0.395 -11.340 10.082 1.00 98.31 192 VAL A N 1
ATOM 1493 C CA . VAL A 1 192 ? -0.099 -11.814 8.782 1.00 98.31 192 VAL A CA 1
ATOM 1494 C C . VAL A 1 192 ? 0.693 -11.170 7.643 1.00 98.31 192 VAL A C 1
ATOM 1496 O O . VAL A 1 192 ? 1.091 -11.862 6.710 1.00 98.31 192 VAL A O 1
ATOM 1499 N N . GLN A 1 193 ? 0.995 -9.876 7.746 1.00 98.50 193 GLN A N 1
ATOM 1500 C CA . GLN A 1 193 ? 1.768 -9.151 6.746 1.00 98.50 193 GLN A CA 1
ATOM 1501 C C . GLN A 1 193 ? 3.198 -9.677 6.619 1.00 98.50 193 GLN A C 1
ATOM 1503 O O . GLN A 1 193 ? 3.691 -9.807 5.506 1.00 98.50 193 GLN A O 1
ATOM 1508 N N . ILE A 1 194 ? 3.863 -10.018 7.726 1.00 98.56 194 ILE A N 1
ATOM 1509 C CA . ILE A 1 194 ? 5.201 -10.627 7.697 1.00 98.56 194 ILE A CA 1
ATOM 1510 C C . ILE A 1 194 ? 5.155 -11.945 6.923 1.00 98.56 194 ILE A C 1
ATOM 1512 O O . ILE A 1 194 ? 5.980 -12.159 6.037 1.00 98.56 194 ILE A O 1
ATOM 1516 N N . LEU A 1 195 ? 4.171 -12.805 7.206 1.00 98.31 195 LEU A N 1
ATOM 1517 C CA . LEU A 1 195 ? 4.011 -14.084 6.509 1.00 98.31 195 LEU A CA 1
ATOM 1518 C C . LEU A 1 195 ? 3.753 -13.890 5.011 1.00 98.31 195 LEU A C 1
ATOM 1520 O O . LEU A 1 195 ? 4.406 -14.532 4.189 1.00 98.31 195 LEU A O 1
ATOM 1524 N N . LEU A 1 196 ? 2.843 -12.980 4.656 1.00 98.00 196 LEU A N 1
ATOM 1525 C CA . LEU A 1 196 ? 2.543 -12.633 3.266 1.00 98.00 196 LEU A CA 1
ATOM 1526 C C . LEU A 1 196 ? 3.769 -12.074 2.548 1.00 98.00 196 LEU A C 1
ATOM 1528 O O . LEU A 1 196 ? 4.053 -12.473 1.422 1.00 98.00 196 LEU A O 1
ATOM 1532 N N . THR A 1 197 ? 4.526 -11.194 3.203 1.00 97.56 197 THR A N 1
ATOM 1533 C CA . THR A 1 197 ? 5.740 -10.622 2.629 1.00 97.56 197 THR A CA 1
ATOM 1534 C C . THR A 1 197 ? 6.799 -11.691 2.385 1.00 97.56 197 THR A C 1
ATOM 1536 O O . THR A 1 197 ? 7.337 -11.762 1.282 1.00 97.56 197 THR A O 1
ATOM 1539 N N . LEU A 1 198 ? 7.081 -12.548 3.370 1.00 97.00 198 LEU A N 1
ATOM 1540 C CA . LEU A 1 198 ? 8.050 -13.636 3.218 1.00 97.00 198 LEU A CA 1
ATOM 1541 C C . LEU A 1 198 ? 7.642 -14.594 2.097 1.00 97.00 198 LEU A C 1
ATOM 1543 O O . LEU A 1 198 ? 8.473 -14.961 1.268 1.00 97.00 198 LEU A O 1
ATOM 1547 N N . PHE A 1 199 ? 6.358 -14.950 2.036 1.00 95.94 199 PHE A N 1
ATOM 1548 C CA . PHE A 1 199 ? 5.823 -15.798 0.978 1.00 95.94 199 PHE A CA 1
ATOM 1549 C C . PHE A 1 199 ? 5.925 -15.131 -0.400 1.00 95.94 199 PHE A C 1
ATOM 1551 O O . PHE A 1 199 ? 6.375 -15.761 -1.353 1.00 95.94 199 PHE A O 1
ATOM 1558 N N . GLY A 1 200 ? 5.573 -13.847 -0.502 1.00 95.00 200 GLY A N 1
ATOM 1559 C CA . GLY A 1 200 ? 5.678 -13.071 -1.736 1.00 95.00 200 GLY A CA 1
ATOM 1560 C C . GLY A 1 200 ? 7.118 -12.960 -2.233 1.00 95.00 200 GLY A C 1
ATOM 1561 O O . GLY A 1 200 ? 7.364 -13.141 -3.423 1.00 95.00 200 GLY A O 1
ATOM 1562 N N . VAL A 1 201 ? 8.083 -12.735 -1.337 1.00 94.12 201 VAL A N 1
ATOM 1563 C CA . VAL A 1 201 ? 9.513 -12.735 -1.682 1.00 94.12 201 VAL A CA 1
ATOM 1564 C C . VAL A 1 201 ? 9.951 -14.120 -2.157 1.00 94.12 201 VAL A C 1
ATOM 1566 O O . VAL A 1 201 ? 10.505 -14.231 -3.246 1.00 94.12 201 VAL A O 1
ATOM 1569 N N . TRP A 1 202 ? 9.658 -15.177 -1.392 1.00 92.12 202 TRP A N 1
ATOM 1570 C CA . TRP A 1 202 ? 10.026 -16.553 -1.741 1.00 92.12 202 TRP A CA 1
ATOM 1571 C C . TRP A 1 202 ? 9.493 -16.971 -3.114 1.00 92.12 202 TRP A C 1
ATOM 1573 O O . TRP A 1 202 ? 10.264 -17.431 -3.948 1.00 92.12 202 TRP A O 1
ATOM 1583 N N . LEU A 1 203 ? 8.205 -16.731 -3.377 1.00 89.94 203 LEU A N 1
ATOM 1584 C CA . LEU A 1 203 ? 7.545 -17.066 -4.641 1.00 89.94 203 LEU A CA 1
ATOM 1585 C C . LEU A 1 203 ? 8.235 -16.432 -5.856 1.00 89.94 203 LEU A C 1
ATOM 1587 O O . LEU A 1 203 ? 8.211 -16.972 -6.955 1.00 89.94 203 LEU A O 1
ATOM 1591 N N . THR A 1 204 ? 8.811 -15.252 -5.656 1.00 84.56 204 THR A N 1
ATOM 1592 C CA . THR A 1 204 ? 9.409 -14.432 -6.713 1.00 84.56 204 THR A CA 1
ATOM 1593 C C . THR A 1 204 ? 10.848 -14.809 -7.032 1.00 84.56 204 THR A C 1
ATOM 1595 O O . THR A 1 204 ? 11.349 -14.435 -8.099 1.00 84.56 204 THR A O 1
ATOM 1598 N N . SER A 1 205 ? 11.491 -15.478 -6.078 1.00 77.81 205 SER A N 1
ATOM 1599 C CA . SER A 1 205 ? 12.866 -15.968 -6.142 1.00 77.81 205 SER A CA 1
ATOM 1600 C C . SER A 1 205 ? 12.973 -17.365 -6.767 1.00 77.81 205 SER A C 1
ATOM 1602 O O . SER A 1 205 ? 14.087 -17.860 -6.921 1.00 77.81 205 SER A O 1
ATOM 1604 N N . LEU A 1 206 ? 11.836 -17.994 -7.085 1.00 71.88 206 LEU A N 1
ATOM 1605 C CA . LEU A 1 206 ? 11.731 -19.219 -7.883 1.00 71.88 206 LEU A CA 1
ATOM 1606 C C . LEU A 1 206 ? 11.778 -18.889 -9.380 1.00 71.88 206 LEU A C 1
ATOM 1608 O O . LEU A 1 206 ? 12.393 -19.689 -10.116 1.00 71.88 206 LEU A O 1
#

Mean predicted aligned error: 3.24 Å

Solvent-accessible surface area (backbone atoms only — not comparable to full-atom values): 10465 Å² total; per-residue (Å²): 107,71,67,54,53,53,51,26,40,53,52,20,47,46,42,35,71,78,66,62,52,26,58,48,42,42,81,99,79,45,75,46,78,47,50,78,57,31,33,64,50,45,20,49,46,22,46,48,32,15,51,10,31,39,63,37,59,76,50,56,36,31,32,59,45,45,47,41,46,32,48,52,33,50,31,52,53,30,53,74,71,66,40,58,70,61,26,53,52,43,52,53,52,45,54,52,43,52,60,48,38,75,40,13,38,71,81,53,79,52,79,68,56,68,73,45,26,33,51,52,16,31,50,54,34,49,52,25,56,73,70,47,38,50,58,35,40,51,4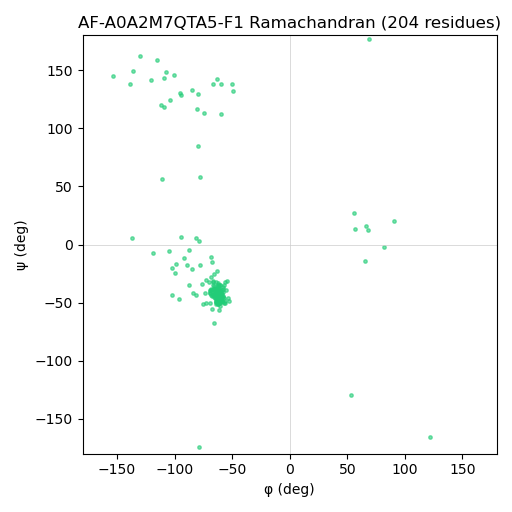4,35,41,34,67,34,53,50,26,38,47,41,32,49,53,34,53,50,31,44,70,74,69,69,43,75,82,53,95,32,67,33,50,70,50,26,45,41,72,74,70,44,56,66,69,61,54,32,54,50,50,42,55,52,39,49,53,34,14,53,50,23,46,54,60,71,75,108